Protein AF-A0A2Z5EGH5-F1 (afdb_monomer_lite)

Sequence (298 aa):
MKQLLLPTAMSALALLAACSSGEHGPGGGASDTASEAATGVMSEAAMAEENAGFTSEIRELAFDPVSQLPRAPASAASRSECAGQVIDAKSAAARAVAGAGWGVTGEAKVGDYQLVSFAGSFEPGTSGSCFVSKGNVGVFEGTTLRAVAYAGSGSKETIGRIQPFGKDGARIWHGDIVPAPIADIRRSAQGLVIGKLAAEEQTCGGSVPTINEMPITRARKELIAGGWSPVNHGTPDDRIDEREQALAQLGVTEVDSCSGTGFGYCSFDYRKGKAKLGVTTVGDNEDPSVSNYGVQCD

R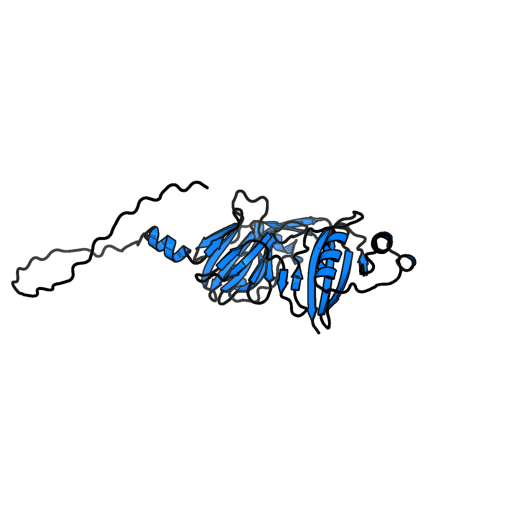adius of gyration: 27.85 Å; chains: 1; bounding box: 63×69×87 Å

Secondary structure (DSSP, 8-state):
-------------------------------------------HHHHHHHHTTEEESSTTEEEE--SSPPPPPGGGGGGGGGGGG-----SHHHHHHHHTTPEEEEEEEETTEEEEEEEEEEEE-GGG-EEEEEEEEEEEETTEEEEEEEE-TT-S--EEEEEE-TTSEEEEEE-SSS--EEEEEEE-SSSEEEEPPPSEEEETTEEEE--TTSBHHHHHHHHHHTTPEEPP---GGG--SHHHHHHHHTT-TTEEEE--SSS--EEEEEEETTEEEEEEEESSSSSPEEEEEEEEE-

Structure (mmCIF, N/CA/C/O backbone):
data_AF-A0A2Z5EGH5-F1
#
_entry.id   AF-A0A2Z5EGH5-F1
#
loop_
_atom_site.group_PDB
_atom_site.id
_atom_site.type_symbol
_atom_site.label_atom_id
_atom_site.label_alt_id
_atom_site.label_comp_id
_atom_site.label_asym_id
_atom_site.label_entity_id
_atom_site.label_seq_id
_atom_site.pdbx_PDB_ins_code
_atom_site.Cartn_x
_atom_site.Cartn_y
_atom_site.Cartn_z
_atom_site.occupancy
_atom_site.B_iso_or_equiv
_atom_site.auth_seq_id
_atom_site.auth_comp_id
_atom_site.auth_asym_id
_atom_site.auth_atom_id
_atom_site.pdbx_PDB_model_num
ATOM 1 N N . MET A 1 1 ? 22.379 -48.266 16.074 1.00 48.81 1 MET A N 1
ATOM 2 C CA . MET A 1 1 ? 22.198 -49.183 17.223 1.00 48.81 1 MET A CA 1
ATOM 3 C C . MET A 1 1 ? 22.421 -48.426 18.524 1.00 48.81 1 MET A C 1
ATOM 5 O O . MET A 1 1 ? 23.568 -48.145 18.841 1.00 48.81 1 MET A O 1
ATOM 9 N N . LYS A 1 2 ? 21.343 -48.085 19.239 1.00 38.91 2 LYS A N 1
ATOM 10 C CA . LYS A 1 2 ? 21.199 -48.160 20.708 1.00 38.91 2 LYS A CA 1
ATOM 11 C C . LYS A 1 2 ? 19.882 -47.483 21.102 1.00 38.91 2 LYS A C 1
ATOM 13 O O . LYS A 1 2 ? 19.738 -46.274 20.984 1.00 38.91 2 LYS A O 1
ATOM 18 N N . GLN A 1 3 ? 18.926 -48.324 21.486 1.00 41.00 3 GLN A N 1
ATOM 19 C CA . GLN A 1 3 ? 17.687 -47.985 22.181 1.00 41.00 3 GLN A CA 1
ATOM 20 C C . GLN A 1 3 ? 17.985 -47.610 23.637 1.00 41.00 3 GLN A C 1
ATOM 22 O O . GLN A 1 3 ? 18.841 -48.245 24.245 1.00 41.00 3 GLN A O 1
ATOM 27 N N . LEU A 1 4 ? 17.211 -46.678 24.194 1.00 45.59 4 LEU A N 1
ATOM 28 C CA . LEU A 1 4 ? 16.827 -46.588 25.613 1.00 45.59 4 LEU A CA 1
ATOM 29 C C . LEU A 1 4 ? 15.594 -45.659 25.658 1.00 45.59 4 LEU A C 1
ATOM 31 O O . LEU A 1 4 ? 15.688 -44.507 25.260 1.00 45.59 4 LEU A O 1
ATOM 35 N N . LEU A 1 5 ? 14.384 -46.218 25.761 1.00 42.09 5 LEU A N 1
ATOM 36 C CA . LEU A 1 5 ? 13.625 -46.533 26.987 1.00 42.09 5 LEU A CA 1
ATOM 37 C C . LEU A 1 5 ? 12.749 -45.352 27.454 1.00 42.09 5 LEU A C 1
ATOM 39 O O . LEU A 1 5 ? 13.225 -44.398 28.059 1.00 42.09 5 LEU A O 1
ATOM 43 N N . LEU A 1 6 ? 11.448 -45.472 27.158 1.00 37.44 6 LEU A N 1
ATOM 44 C CA . LEU A 1 6 ? 10.340 -44.763 27.808 1.00 37.44 6 LEU A CA 1
ATOM 45 C C . LEU A 1 6 ? 10.141 -45.269 29.248 1.00 37.44 6 LEU A C 1
ATOM 47 O O . LEU A 1 6 ? 10.460 -46.428 29.525 1.00 37.44 6 LEU A O 1
ATOM 51 N N . PRO A 1 7 ? 9.419 -44.507 30.087 1.00 50.12 7 PRO A N 1
ATOM 52 C CA . PRO A 1 7 ? 8.525 -45.090 31.068 1.00 50.12 7 PRO A CA 1
ATOM 53 C C . PRO A 1 7 ? 7.052 -44.811 30.732 1.00 50.12 7 PRO A C 1
ATOM 55 O O . PRO A 1 7 ? 6.621 -43.691 30.469 1.00 50.12 7 PRO A O 1
ATOM 58 N N . THR A 1 8 ? 6.295 -45.898 30.769 1.00 45.94 8 THR A N 1
ATOM 59 C CA . THR A 1 8 ? 4.841 -46.015 30.867 1.00 45.94 8 THR A CA 1
ATOM 60 C C . THR A 1 8 ? 4.342 -45.724 32.287 1.00 45.94 8 THR A C 1
ATOM 62 O O . THR A 1 8 ? 4.943 -46.211 33.242 1.00 45.94 8 THR A O 1
ATOM 65 N N . ALA A 1 9 ? 3.179 -45.084 32.419 1.00 40.41 9 ALA A N 1
ATOM 66 C CA . ALA A 1 9 ? 2.229 -45.281 33.526 1.00 40.41 9 ALA A CA 1
ATOM 67 C C . ALA A 1 9 ? 0.822 -44.947 32.984 1.00 40.41 9 ALA A C 1
ATOM 69 O O . ALA A 1 9 ? 0.601 -43.837 32.515 1.00 40.41 9 ALA A O 1
ATOM 70 N N . MET A 1 10 ? -0.003 -45.939 32.642 1.00 38.06 10 MET A N 1
ATOM 71 C CA . MET A 1 10 ? -0.952 -46.716 33.462 1.00 38.06 10 MET A CA 1
ATOM 72 C C . MET A 1 10 ? -2.211 -45.959 33.928 1.00 38.06 10 MET A C 1
ATOM 74 O O . MET A 1 10 ? -2.159 -44.987 34.670 1.00 38.06 10 MET A O 1
ATOM 78 N N . SER A 1 11 ? -3.331 -46.506 33.452 1.00 41.25 11 SER A N 1
ATOM 79 C CA . SER A 1 11 ? -4.750 -46.207 33.636 1.00 41.25 11 SER A CA 1
ATOM 80 C C . SER A 1 11 ? -5.293 -46.275 35.070 1.00 41.25 11 SER A C 1
ATOM 82 O O . SER A 1 11 ? -4.851 -47.106 35.856 1.00 41.25 11 SER A O 1
ATOM 84 N N . ALA A 1 12 ? -6.398 -45.557 35.315 1.00 39.34 12 ALA A N 1
ATOM 85 C CA . ALA A 1 12 ? -7.569 -46.009 36.092 1.00 39.34 12 ALA A CA 1
ATOM 86 C C . ALA A 1 12 ? -8.763 -45.102 35.707 1.00 39.34 12 ALA A C 1
ATOM 88 O O . ALA A 1 12 ? -8.658 -43.886 35.801 1.00 39.34 12 ALA A O 1
ATOM 89 N N . LEU A 1 13 ? -9.737 -45.577 34.926 1.00 34.69 13 LEU A N 1
ATOM 90 C CA . LEU A 1 13 ? -10.973 -46.299 35.281 1.00 34.69 13 LEU A CA 1
ATOM 91 C C . LEU A 1 13 ? -12.024 -45.466 36.049 1.00 34.69 13 LEU A C 1
ATOM 93 O O . LEU A 1 13 ? -11.760 -44.894 37.098 1.00 34.69 13 LEU A O 1
ATOM 97 N N . ALA A 1 14 ? -13.221 -45.446 35.460 1.00 44.97 14 ALA A N 1
ATOM 98 C CA . ALA A 1 14 ? -14.422 -44.696 35.811 1.00 44.97 14 ALA A CA 1
ATOM 99 C C . ALA A 1 14 ? -15.174 -45.219 37.048 1.00 44.97 14 ALA A C 1
ATOM 101 O O . ALA A 1 14 ? -15.024 -46.382 37.410 1.00 44.97 14 ALA A O 1
ATOM 102 N N . LEU A 1 15 ? -16.095 -44.401 37.578 1.00 40.72 15 LEU A N 1
ATOM 103 C CA . LEU A 1 15 ? -17.321 -44.858 38.246 1.00 40.72 15 LEU A CA 1
ATOM 104 C C . LEU A 1 15 ? -18.464 -43.839 38.060 1.00 40.72 15 LEU A C 1
ATOM 106 O O . LEU A 1 15 ? -18.271 -42.629 38.138 1.00 40.72 15 LEU A O 1
ATOM 110 N N . LEU A 1 16 ? -19.635 -44.395 37.752 1.00 40.00 16 LEU A N 1
ATOM 111 C CA . LEU A 1 16 ? -20.932 -43.788 37.439 1.00 40.00 16 LEU A CA 1
ATOM 112 C C . LEU A 1 16 ? -21.855 -43.767 38.675 1.00 40.00 16 LEU A C 1
ATOM 114 O O . LEU A 1 16 ? -21.752 -44.661 39.511 1.00 40.00 16 LEU A O 1
ATOM 118 N N . ALA A 1 17 ? -22.854 -42.867 38.626 1.00 40.09 17 ALA A N 1
ATOM 119 C CA . ALA A 1 17 ? -24.149 -42.865 39.344 1.00 40.09 17 ALA A CA 1
ATOM 120 C C . ALA A 1 17 ? -24.104 -42.617 40.879 1.00 40.09 17 ALA A C 1
ATOM 122 O O . ALA A 1 17 ? -23.110 -42.898 41.526 1.00 40.09 17 ALA A O 1
ATOM 123 N N . ALA A 1 18 ? -25.113 -42.056 41.558 1.00 35.44 18 ALA A N 1
ATOM 124 C CA . ALA A 1 18 ? -26.558 -42.060 41.325 1.00 35.44 18 ALA A CA 1
ATOM 125 C C . ALA A 1 18 ? -27.277 -40.878 42.028 1.00 35.44 18 ALA A C 1
ATOM 127 O O . ALA A 1 18 ? -26.749 -40.263 42.952 1.00 35.44 18 ALA A O 1
ATOM 128 N N . CYS A 1 19 ? -28.510 -40.613 41.586 1.00 38.44 19 CYS A N 1
ATOM 129 C CA . CYS A 1 19 ? -29.495 -39.693 42.162 1.00 38.44 19 CYS A CA 1
ATOM 130 C C . CYS A 1 19 ? -30.011 -40.126 43.551 1.00 38.44 19 CYS A C 1
ATOM 132 O O . CYS A 1 19 ? -30.128 -41.319 43.819 1.00 38.44 19 CYS A O 1
ATO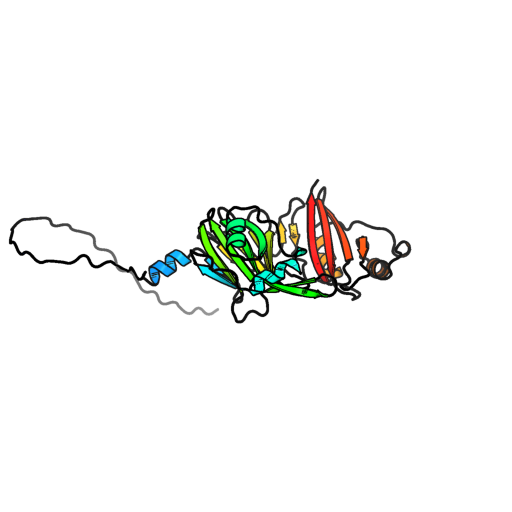M 134 N N . SER A 1 20 ? -30.471 -39.164 44.360 1.00 39.41 20 SER A N 1
ATOM 135 C CA . SER A 1 20 ? -31.515 -39.380 45.373 1.00 39.41 20 SER A CA 1
ATOM 136 C C . SER A 1 20 ? -32.325 -38.099 45.588 1.00 39.41 20 SER A C 1
ATOM 138 O O . SER A 1 20 ? -31.759 -37.025 45.781 1.00 39.41 20 SER A O 1
ATOM 140 N N . SER A 1 21 ? -33.646 -38.250 45.559 1.00 46.88 21 SER A N 1
ATOM 141 C CA . SER A 1 21 ? -34.676 -37.226 45.758 1.00 46.88 21 SER A CA 1
ATOM 142 C C . SER A 1 21 ? -35.313 -37.355 47.150 1.00 46.88 21 SER A C 1
ATOM 144 O O . SER A 1 21 ? -35.342 -38.455 47.698 1.00 46.88 21 SER A O 1
ATOM 146 N N . GLY A 1 22 ? -35.921 -36.265 47.641 1.00 35.09 22 GLY A N 1
ATOM 147 C CA . GLY A 1 22 ? -36.970 -36.254 48.679 1.00 35.09 22 GLY A CA 1
ATOM 148 C C . GLY A 1 22 ? -36.559 -35.618 50.014 1.00 35.09 22 GLY A C 1
ATOM 149 O O . GLY A 1 22 ? -35.455 -35.856 50.480 1.00 35.09 22 GLY A O 1
ATOM 150 N N . GLU A 1 23 ? -37.371 -34.857 50.753 1.00 35.34 23 GLU A N 1
ATOM 151 C CA . GLU A 1 23 ? -38.562 -34.015 50.530 1.00 35.34 23 GLU A CA 1
ATOM 152 C C . GLU A 1 23 ? -38.832 -33.272 51.872 1.00 35.34 23 GLU A C 1
ATOM 154 O O . GLU A 1 23 ? -38.574 -33.830 52.933 1.00 35.34 23 GLU A O 1
ATOM 159 N N . HIS A 1 24 ? -39.390 -32.053 51.797 1.00 34.53 24 HIS A N 1
ATOM 160 C CA . HIS A 1 24 ? -40.269 -31.346 52.760 1.00 34.53 24 HIS A CA 1
ATOM 161 C C . HIS A 1 24 ? -39.881 -31.020 54.232 1.00 34.53 24 HIS A C 1
ATOM 163 O O . HIS A 1 24 ? -39.705 -31.891 55.077 1.00 34.53 24 HIS A O 1
ATOM 169 N N . GLY A 1 25 ? -40.006 -29.721 54.582 1.00 31.48 25 GLY A N 1
ATOM 170 C CA . GLY A 1 25 ? -40.263 -29.228 55.952 1.00 31.48 25 GLY A CA 1
ATOM 171 C C . GLY A 1 25 ? -39.949 -27.729 56.180 1.00 31.48 25 GLY A C 1
ATOM 172 O O . GLY A 1 25 ? -38.787 -27.364 56.045 1.00 31.48 25 GLY A O 1
ATOM 173 N N . PRO A 1 26 ? -40.922 -26.849 56.521 1.00 46.03 26 PRO A N 1
ATOM 174 C CA . PRO A 1 26 ? -40.803 -25.388 56.405 1.00 46.03 26 PRO A CA 1
ATOM 175 C C . PRO A 1 26 ? -40.374 -24.682 57.706 1.00 46.03 26 PRO A C 1
ATOM 177 O O . PRO A 1 26 ? -40.710 -25.116 58.805 1.00 46.03 26 PRO A O 1
ATOM 180 N N . GLY A 1 27 ? -39.715 -23.528 57.583 1.00 33.38 27 GLY A N 1
ATOM 181 C CA . GLY A 1 27 ? -39.401 -22.647 58.710 1.00 33.38 27 GLY A CA 1
ATOM 182 C C . GLY A 1 27 ? -39.041 -21.250 58.219 1.00 33.38 27 GLY A C 1
ATOM 183 O O . GLY A 1 27 ? -38.078 -21.084 57.479 1.00 33.38 27 GLY A O 1
ATOM 184 N N . GLY A 1 28 ? -39.865 -20.265 58.577 1.00 33.09 28 GLY A N 1
ATOM 185 C CA . GLY A 1 28 ? -39.725 -18.879 58.148 1.00 33.09 28 GLY A CA 1
ATOM 186 C C . GLY A 1 28 ? -38.525 -18.157 58.760 1.00 33.09 28 GLY A C 1
ATOM 187 O O . GLY A 1 28 ? -38.036 -18.500 59.833 1.00 33.09 28 GLY A O 1
ATOM 188 N N . GLY A 1 29 ? -38.108 -17.102 58.072 1.00 31.17 29 GLY A N 1
ATOM 189 C CA . GLY A 1 29 ? -37.102 -16.158 58.532 1.00 31.17 29 GLY A CA 1
ATOM 190 C C . GLY A 1 29 ? -36.933 -15.080 57.477 1.00 31.17 29 GLY A C 1
ATOM 191 O O . GLY A 1 29 ? -36.306 -15.308 56.450 1.00 31.17 29 GLY A O 1
ATOM 192 N N . ALA A 1 30 ? -37.562 -13.933 57.711 1.00 38.28 30 ALA A N 1
ATOM 193 C CA . ALA A 1 30 ? -37.315 -12.724 56.951 1.00 38.28 30 ALA A CA 1
ATOM 194 C C . ALA A 1 30 ? -35.847 -12.304 57.124 1.00 38.28 30 ALA A C 1
ATOM 196 O O . ALA A 1 30 ? -35.368 -12.205 58.253 1.00 38.28 30 ALA A O 1
ATOM 197 N N . SER A 1 31 ? -35.162 -12.007 56.024 1.00 35.22 31 SER A N 1
ATOM 198 C CA . SER A 1 31 ? -34.047 -11.067 56.052 1.00 35.22 31 SER A CA 1
ATOM 199 C C . SER A 1 31 ? -34.047 -10.247 54.775 1.00 35.22 31 SER A C 1
ATOM 201 O O . SER A 1 31 ? -33.986 -10.790 53.672 1.00 35.22 31 SER A O 1
ATOM 203 N N . ASP A 1 32 ? -34.115 -8.938 54.973 1.00 38.75 32 ASP A N 1
ATOM 204 C CA . ASP A 1 32 ? -33.745 -7.912 54.017 1.00 38.75 32 ASP A CA 1
ATOM 205 C C . ASP A 1 32 ? -32.466 -8.282 53.262 1.00 38.75 32 ASP A C 1
ATOM 207 O O . ASP A 1 32 ? -31.432 -8.553 53.871 1.00 38.75 32 ASP A O 1
ATOM 211 N N . THR A 1 33 ? -32.504 -8.204 51.935 1.00 36.84 33 THR A N 1
ATOM 212 C CA . THR A 1 33 ? -31.294 -7.960 51.150 1.00 36.84 33 THR A CA 1
ATOM 213 C C . THR A 1 33 ? -31.590 -6.887 50.126 1.00 36.84 33 THR A C 1
ATOM 215 O O . THR A 1 33 ? -32.364 -7.072 49.186 1.00 36.84 33 THR A O 1
ATOM 218 N N . ALA A 1 34 ? -30.969 -5.742 50.386 1.00 36.00 34 ALA A N 1
ATOM 219 C CA . ALA A 1 34 ? -30.857 -4.612 49.500 1.00 36.00 34 ALA A CA 1
ATOM 220 C C . ALA A 1 34 ? -30.360 -5.045 48.114 1.00 36.00 34 ALA A C 1
ATOM 222 O O . ALA A 1 34 ? -29.464 -5.874 47.974 1.00 36.00 34 ALA A O 1
ATOM 223 N N . SER A 1 35 ? -30.956 -4.435 47.096 1.00 36.72 35 SER A N 1
ATOM 224 C CA . SER A 1 35 ? -30.487 -4.460 45.718 1.00 36.72 35 SER A CA 1
ATOM 225 C C . SER A 1 35 ? -29.140 -3.737 45.632 1.00 36.72 35 SER A C 1
ATOM 227 O O . SER A 1 35 ? -29.103 -2.517 45.475 1.00 36.72 35 SER A O 1
ATOM 229 N N . GLU A 1 36 ? -28.035 -4.474 45.722 1.00 36.22 36 GLU A N 1
ATOM 230 C CA . GLU A 1 36 ? -26.733 -3.979 45.279 1.00 36.22 36 GLU A CA 1
ATOM 231 C C . GLU A 1 36 ? -26.702 -3.947 43.749 1.00 36.22 36 GLU A C 1
ATOM 233 O O . GLU A 1 36 ? -26.860 -4.956 43.061 1.00 36.22 36 GLU A O 1
ATOM 238 N N . ALA A 1 37 ? -26.517 -2.742 43.214 1.00 37.53 37 ALA A N 1
ATOM 239 C CA . ALA A 1 37 ? -26.169 -2.526 41.826 1.00 37.53 37 ALA A CA 1
ATOM 240 C C . ALA A 1 37 ? -24.824 -3.212 41.549 1.00 37.53 37 ALA A C 1
ATOM 242 O O . ALA A 1 37 ? -23.775 -2.753 41.999 1.00 37.53 37 ALA A O 1
ATOM 243 N N . ALA A 1 38 ? -24.858 -4.317 40.809 1.00 38.50 38 ALA A N 1
ATOM 244 C CA . ALA A 1 38 ? -23.661 -4.981 40.328 1.00 38.50 38 ALA A CA 1
ATOM 245 C C . ALA A 1 38 ? -22.982 -4.102 39.266 1.00 38.50 38 ALA A C 1
ATOM 247 O O . ALA A 1 38 ? -23.294 -4.170 38.078 1.00 38.50 38 ALA A O 1
ATOM 248 N N . THR A 1 39 ? -22.014 -3.285 39.679 1.00 43.78 39 THR A N 1
ATOM 249 C CA . THR A 1 39 ? -20.900 -2.912 38.803 1.00 43.78 39 THR A CA 1
ATOM 250 C C . THR A 1 39 ? -20.085 -4.177 38.563 1.00 43.78 39 THR A C 1
ATOM 252 O O . THR A 1 39 ? -19.203 -4.521 39.348 1.00 43.78 39 THR A O 1
ATOM 255 N N . GLY A 1 40 ? -20.453 -4.926 37.524 1.00 39.06 40 GLY A N 1
ATOM 256 C CA . GLY A 1 40 ? -19.761 -6.145 37.132 1.00 39.06 40 GLY A CA 1
ATOM 257 C C . GLY A 1 40 ? -18.348 -5.823 36.662 1.00 39.06 40 GLY A C 1
ATOM 258 O O . GLY A 1 40 ? -18.155 -5.370 35.538 1.00 39.06 40 GLY A O 1
ATOM 259 N N . VAL A 1 41 ? -17.359 -6.069 37.517 1.00 49.16 41 VAL A N 1
ATOM 260 C CA . VAL A 1 41 ? -15.974 -6.245 37.079 1.00 49.16 41 VAL A CA 1
ATOM 261 C C . VAL A 1 41 ? -15.920 -7.620 36.424 1.00 49.16 41 VAL A C 1
ATOM 263 O O . VAL A 1 41 ? -16.127 -8.636 37.089 1.00 49.16 41 VAL A O 1
ATOM 266 N N . MET A 1 42 ? -15.738 -7.658 35.105 1.00 46.34 42 MET A N 1
ATOM 267 C CA . MET A 1 42 ? -15.637 -8.920 34.376 1.00 46.34 42 MET A CA 1
ATOM 268 C C . MET A 1 42 ? -14.386 -9.686 34.820 1.00 46.34 42 MET A C 1
ATOM 270 O O . MET A 1 42 ? -13.337 -9.097 35.076 1.00 46.34 42 MET A O 1
ATOM 274 N N . SER A 1 43 ? -14.512 -11.010 34.925 1.00 53.84 43 SER A N 1
ATOM 275 C CA . SER A 1 43 ? -13.388 -11.905 35.212 1.00 53.84 43 SER A CA 1
ATOM 276 C C . SER A 1 43 ? -12.329 -11.802 34.113 1.00 53.84 43 SER A C 1
ATOM 278 O O . SER A 1 43 ? -12.664 -11.698 32.934 1.00 53.84 43 SER A O 1
ATOM 280 N N . GLU A 1 44 ? -11.057 -11.917 34.486 1.00 52.19 44 GLU A N 1
ATOM 281 C CA . GLU A 1 44 ? -9.912 -11.987 33.569 1.00 52.19 44 GLU A CA 1
ATOM 282 C C . GLU A 1 44 ? -10.089 -13.095 32.509 1.00 52.19 44 GLU A C 1
ATOM 284 O O . GLU A 1 44 ? -9.698 -12.925 31.358 1.00 52.19 44 GLU A O 1
ATOM 289 N N . ALA A 1 45 ? -10.788 -14.184 32.853 1.00 49.81 45 ALA A N 1
ATOM 290 C CA . ALA A 1 45 ? -11.151 -15.252 31.919 1.00 49.81 45 ALA A CA 1
ATOM 291 C C . ALA A 1 45 ? -12.272 -14.853 30.940 1.00 49.81 45 ALA A C 1
ATOM 293 O O . ALA A 1 45 ? -12.250 -15.266 29.787 1.00 49.81 45 ALA A O 1
ATOM 294 N N . ALA A 1 46 ? -13.227 -14.024 31.371 1.00 52.78 46 ALA A N 1
ATOM 295 C CA . ALA A 1 46 ? -14.288 -13.512 30.501 1.00 52.78 46 ALA A CA 1
ATOM 296 C C . ALA A 1 46 ? -13.751 -12.441 29.538 1.00 52.78 46 ALA A C 1
ATOM 298 O O . ALA A 1 46 ? -14.121 -12.434 28.368 1.00 52.78 46 ALA A O 1
ATOM 299 N N . MET A 1 47 ? -12.811 -11.606 29.998 1.00 51.81 47 MET A N 1
ATOM 300 C CA . MET A 1 47 ? -12.072 -10.695 29.117 1.00 51.81 47 MET A CA 1
ATOM 301 C C . MET A 1 47 ? -11.153 -11.459 28.154 1.00 51.81 47 MET A C 1
ATOM 303 O O . MET A 1 47 ? -11.022 -11.072 26.999 1.00 51.81 47 MET A O 1
ATOM 307 N N . ALA A 1 48 ? -10.554 -12.577 28.577 1.00 51.78 48 ALA A N 1
ATOM 308 C CA . ALA A 1 48 ? -9.769 -13.432 27.689 1.00 51.78 48 ALA A CA 1
ATOM 309 C C . ALA A 1 48 ? -10.623 -14.123 26.607 1.00 51.78 48 ALA A C 1
ATOM 311 O O . ALA A 1 48 ? -10.156 -14.250 25.478 1.00 51.78 48 ALA A O 1
ATOM 312 N N . GLU A 1 49 ? -11.861 -14.532 26.911 1.00 51.53 49 GLU A N 1
ATOM 313 C CA . GLU A 1 49 ? -12.782 -15.091 25.909 1.00 51.53 49 GLU A CA 1
ATOM 314 C C . GLU A 1 49 ? -13.335 -14.033 24.943 1.00 51.53 49 GLU A C 1
ATOM 316 O O . GLU A 1 49 ? -13.462 -14.314 23.752 1.00 51.53 49 GLU A O 1
ATOM 321 N N . GLU A 1 50 ? -13.593 -12.805 25.403 1.00 53.59 50 GLU A N 1
ATOM 322 C CA . GLU A 1 50 ? -13.993 -11.695 24.521 1.00 53.59 50 GLU A CA 1
ATOM 323 C C . GLU A 1 50 ? -12.832 -11.241 23.610 1.00 53.59 50 GLU A C 1
ATOM 325 O O . GLU A 1 50 ? -13.037 -10.908 22.441 1.00 53.59 50 GLU A O 1
ATOM 330 N N . ASN A 1 51 ? -11.592 -11.340 24.105 1.00 57.56 51 ASN A N 1
ATOM 331 C CA . ASN A 1 51 ? -10.363 -11.044 23.363 1.00 57.56 51 ASN A CA 1
ATOM 332 C C . ASN A 1 51 ? -9.896 -12.192 22.449 1.00 57.56 51 ASN A C 1
ATOM 334 O O . ASN A 1 51 ? -9.013 -11.987 21.612 1.00 57.56 51 ASN A O 1
ATOM 338 N N . ALA A 1 52 ? -10.465 -13.397 22.576 1.00 64.31 52 ALA A N 1
ATOM 339 C CA . ALA A 1 52 ? -9.955 -14.612 21.930 1.00 64.31 52 ALA A CA 1
ATOM 340 C C . ALA A 1 52 ? -10.011 -14.584 20.389 1.00 64.31 52 ALA A C 1
ATOM 342 O O . ALA A 1 52 ? -9.369 -15.405 19.730 1.00 64.31 52 ALA A O 1
ATOM 343 N N . GLY A 1 53 ? -10.766 -13.651 19.803 1.00 89.62 53 GLY A N 1
ATOM 344 C CA . GLY A 1 53 ? -10.924 -13.530 18.355 1.00 89.62 53 GLY A CA 1
ATOM 345 C C . GLY A 1 53 ? -9.844 -12.718 17.640 1.00 89.62 53 GLY A C 1
ATOM 346 O O . GLY A 1 53 ? -9.704 -12.858 16.425 1.00 89.62 53 GLY A O 1
ATOM 347 N N . PHE A 1 54 ? -9.070 -11.891 18.349 1.00 94.81 54 PHE A N 1
ATOM 348 C CA . PHE A 1 54 ? -8.147 -10.929 17.738 1.00 94.81 54 PHE A CA 1
ATOM 349 C C . PHE A 1 54 ? -6.711 -11.184 18.186 1.00 94.81 54 PHE A C 1
ATOM 351 O O . PHE A 1 54 ? -6.343 -10.942 19.330 1.00 94.81 54 PHE A O 1
ATOM 358 N N . THR A 1 55 ? -5.880 -11.680 17.272 1.00 96.00 55 THR A N 1
ATOM 359 C CA . THR A 1 55 ? -4.516 -12.135 17.595 1.00 96.00 55 THR A CA 1
ATOM 360 C C . THR A 1 55 ? -3.467 -11.492 16.692 1.00 96.00 55 THR A C 1
ATOM 362 O O . THR A 1 55 ? -3.770 -11.037 15.589 1.00 96.00 55 THR A O 1
ATOM 365 N N . SER A 1 56 ? -2.216 -11.446 17.151 1.00 96.06 56 SER A N 1
ATOM 366 C CA . SER A 1 56 ? -1.085 -10.981 16.345 1.00 96.06 56 SER A CA 1
ATOM 367 C C . SER A 1 56 ? 0.085 -11.955 16.437 1.00 96.06 56 SER A C 1
ATOM 369 O O . SER A 1 56 ? 0.503 -12.350 17.524 1.00 96.06 56 SER A O 1
ATOM 371 N N . GLU A 1 57 ? 0.614 -12.333 15.278 1.00 95.94 57 GLU A N 1
ATOM 372 C CA . GLU A 1 57 ? 1.851 -13.104 15.112 1.00 95.94 57 GLU A CA 1
ATOM 373 C C . GLU A 1 57 ? 3.075 -12.177 14.958 1.00 95.94 57 GLU A C 1
ATOM 375 O O . GLU A 1 57 ? 4.214 -12.649 14.926 1.00 95.94 57 GLU A O 1
ATOM 380 N N . ILE A 1 58 ? 2.847 -10.863 14.846 1.00 94.75 58 ILE A N 1
ATOM 381 C CA . ILE A 1 58 ? 3.864 -9.819 14.686 1.00 94.75 58 ILE A CA 1
ATOM 382 C C . ILE A 1 58 ? 4.028 -9.103 16.021 1.00 94.75 58 ILE A C 1
ATOM 384 O O . ILE A 1 58 ? 3.074 -8.540 16.542 1.00 94.75 58 ILE A O 1
ATOM 388 N N . ARG A 1 59 ? 5.234 -9.111 16.592 1.00 92.88 59 ARG A N 1
ATOM 389 C CA . ARG A 1 59 ? 5.480 -8.582 17.946 1.00 92.88 59 ARG A CA 1
ATOM 390 C C . ARG A 1 59 ? 5.194 -7.082 18.047 1.00 92.88 59 ARG A C 1
ATOM 392 O O . ARG A 1 59 ? 4.802 -6.596 19.102 1.00 92.88 59 ARG A O 1
ATOM 399 N N . GLU A 1 60 ? 5.433 -6.361 16.964 1.00 94.81 60 GLU A N 1
ATOM 400 C CA . GLU A 1 60 ? 5.345 -4.908 16.871 1.00 94.81 60 GLU A CA 1
ATOM 401 C C . GLU A 1 60 ? 3.904 -4.413 16.678 1.00 94.81 60 GLU A C 1
ATOM 403 O O . GLU A 1 60 ? 3.640 -3.224 16.857 1.00 94.81 60 GLU A O 1
ATOM 408 N N . LEU A 1 61 ? 2.969 -5.310 16.350 1.00 96.50 61 LEU A N 1
ATOM 409 C CA . LEU A 1 61 ? 1.562 -5.004 16.111 1.00 96.50 61 LEU A CA 1
ATOM 410 C C . LEU A 1 61 ? 0.681 -5.783 17.087 1.00 96.50 61 LEU A C 1
ATOM 412 O O . LEU A 1 61 ? 0.934 -6.949 17.376 1.00 96.50 61 LEU A O 1
ATOM 416 N N . ALA A 1 62 ? -0.387 -5.164 17.569 1.00 95.88 62 ALA A N 1
ATOM 417 C CA . ALA A 1 62 ? -1.327 -5.808 18.478 1.00 95.88 62 ALA A CA 1
ATOM 418 C C . ALA A 1 62 ? -2.759 -5.385 18.169 1.00 95.88 62 ALA A C 1
ATOM 420 O O . ALA A 1 62 ? -2.986 -4.351 17.542 1.00 95.88 62 ALA A O 1
ATOM 421 N N . PHE A 1 63 ? -3.711 -6.189 18.636 1.00 96.56 63 PHE A N 1
ATOM 422 C CA . PHE A 1 63 ? -5.103 -5.783 18.770 1.00 96.56 63 PHE A CA 1
ATOM 423 C C . PHE A 1 63 ? -5.386 -5.413 20.223 1.00 96.56 63 PHE 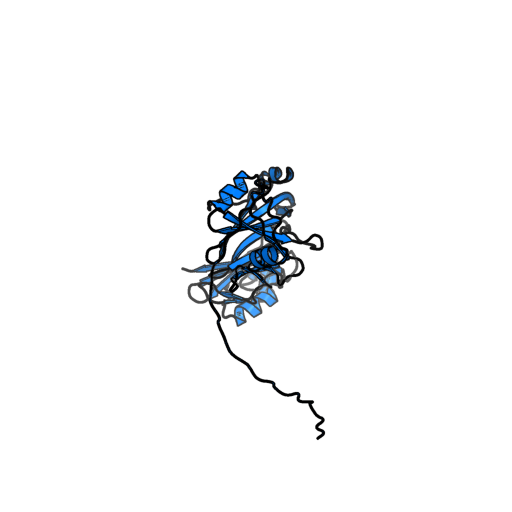A C 1
ATOM 425 O O . PHE A 1 63 ? -4.969 -6.126 21.133 1.00 96.56 63 PHE A O 1
ATOM 432 N N . ASP A 1 64 ? -6.132 -4.333 20.412 1.00 95.12 64 ASP A N 1
ATOM 433 C CA . ASP A 1 64 ? -6.767 -3.958 21.669 1.00 95.12 64 ASP A CA 1
ATOM 434 C C . ASP A 1 64 ? -8.289 -4.076 21.502 1.00 95.12 64 ASP A C 1
ATOM 436 O O . ASP A 1 64 ? -8.880 -3.324 20.714 1.00 95.12 64 ASP A O 1
ATOM 440 N N . PRO A 1 65 ? -8.940 -5.059 22.143 1.00 94.19 65 PRO A N 1
ATOM 441 C CA . PRO A 1 65 ? -10.387 -5.209 22.082 1.00 94.19 65 PRO A CA 1
ATOM 442 C C . PRO A 1 65 ? -11.082 -4.076 22.835 1.00 94.19 65 PRO A C 1
ATOM 444 O O . PRO A 1 65 ? -10.995 -3.940 24.052 1.00 94.19 65 PRO A O 1
ATOM 447 N N . VAL A 1 66 ? -11.779 -3.236 22.076 1.00 94.19 66 VAL A N 1
ATOM 448 C CA . VAL A 1 66 ? -12.447 -2.035 22.575 1.00 94.19 66 VAL A CA 1
ATOM 449 C C . VAL A 1 66 ? -13.773 -1.850 21.852 1.00 94.19 66 VAL A C 1
ATOM 451 O O . VAL A 1 66 ? -13.894 -2.115 20.656 1.00 94.19 66 VAL A O 1
ATOM 454 N N . SER A 1 67 ? -14.773 -1.352 22.573 1.00 92.56 67 SER A N 1
ATOM 455 C CA . SER A 1 67 ? -16.125 -1.127 22.047 1.00 92.56 67 SER A CA 1
ATOM 456 C C . SER A 1 67 ? -16.390 0.325 21.643 1.00 92.56 67 SER A C 1
ATOM 458 O O . SER A 1 67 ? -17.421 0.634 21.041 1.00 92.56 67 SER A O 1
ATOM 460 N N . GLN A 1 68 ? -15.466 1.235 21.963 1.00 91.50 68 GLN A N 1
ATOM 461 C CA . GLN A 1 68 ? -15.610 2.665 21.713 1.00 91.50 68 GLN A CA 1
ATOM 462 C C . GLN A 1 68 ? -14.336 3.266 21.135 1.00 91.50 68 GLN A C 1
ATOM 464 O O . GLN A 1 68 ? -13.232 3.023 21.615 1.00 91.50 68 GLN A O 1
ATOM 469 N N . LEU A 1 69 ? -14.514 4.098 20.111 1.00 93.25 69 LEU A N 1
ATOM 470 C CA . LEU A 1 69 ? -13.425 4.852 19.515 1.00 93.25 69 LEU A CA 1
ATOM 471 C C . LEU A 1 69 ? -13.230 6.167 20.289 1.00 93.25 69 LEU A C 1
ATOM 473 O O . LEU A 1 69 ? -14.185 6.948 20.386 1.00 93.25 69 LEU A O 1
ATOM 477 N N . PRO A 1 70 ? -12.026 6.465 20.809 1.00 92.81 70 PRO A N 1
ATOM 478 C CA . PRO A 1 70 ? -11.764 7.753 21.435 1.00 92.81 70 PRO A CA 1
ATOM 479 C C . PRO A 1 70 ? -11.832 8.896 20.414 1.00 92.81 70 PRO A C 1
ATOM 481 O O . PRO A 1 70 ? -11.710 8.703 19.199 1.00 92.81 70 PRO A O 1
ATOM 484 N N . ARG A 1 71 ? -11.992 10.125 20.915 1.00 96.62 71 ARG A N 1
ATOM 485 C CA . ARG A 1 71 ? -11.845 11.328 20.087 1.00 96.62 71 ARG A CA 1
ATOM 486 C C . ARG A 1 71 ? -10.425 11.416 19.537 1.00 96.62 71 ARG A C 1
ATOM 488 O O . ARG A 1 71 ? -9.464 11.102 20.238 1.00 96.62 71 ARG A O 1
ATOM 495 N N . ALA A 1 72 ? -10.308 11.872 18.294 1.00 96.94 72 ALA A N 1
ATOM 496 C CA . ALA A 1 72 ? -9.009 12.063 17.674 1.00 96.94 72 ALA A CA 1
ATOM 497 C C . ALA A 1 72 ? -8.175 13.113 18.427 1.00 96.94 72 ALA A C 1
ATOM 499 O O . ALA A 1 72 ? -8.729 14.103 18.920 1.00 96.94 72 ALA A O 1
ATOM 500 N N . PRO A 1 73 ? -6.845 12.938 18.499 1.00 96.94 73 PRO A N 1
ATOM 501 C CA . PRO A 1 73 ? -5.964 13.974 19.019 1.00 96.94 73 PRO A CA 1
ATOM 502 C C . PRO A 1 73 ? -6.036 15.229 18.139 1.00 96.94 73 PRO A C 1
ATOM 504 O O . PRO A 1 73 ? -6.300 15.143 16.940 1.00 96.94 73 PRO A O 1
ATOM 507 N N . ALA A 1 74 ? -5.724 16.397 18.708 1.00 95.44 74 ALA A N 1
ATOM 508 C CA . ALA A 1 74 ? -5.745 17.669 17.976 1.00 95.44 74 ALA A CA 1
ATOM 509 C C . ALA A 1 74 ? -4.855 17.663 16.715 1.00 95.44 74 ALA A C 1
ATOM 511 O O . ALA A 1 74 ? -5.192 18.302 15.722 1.00 95.44 74 ALA A O 1
ATOM 512 N N . SER A 1 75 ? -3.767 16.880 16.721 1.00 95.19 75 SER A N 1
ATOM 513 C CA . SER A 1 75 ? -2.884 16.691 15.563 1.00 95.19 75 SER A CA 1
ATOM 514 C C . SER A 1 75 ? -3.582 16.082 14.340 1.00 95.19 75 SER A C 1
ATOM 516 O O . SER A 1 75 ? -3.097 16.239 13.231 1.00 95.19 75 SER A O 1
ATOM 518 N N . ALA A 1 76 ? -4.750 15.448 14.487 1.00 94.50 76 ALA A N 1
ATOM 519 C CA . ALA A 1 76 ? -5.495 14.909 13.347 1.00 94.50 76 ALA A CA 1
ATOM 520 C C . ALA A 1 76 ? -6.059 16.013 12.433 1.00 94.50 76 ALA A C 1
ATOM 522 O O . ALA A 1 76 ? -6.481 15.726 11.309 1.00 94.50 76 ALA A O 1
ATOM 523 N N . ALA A 1 77 ? -6.099 17.263 12.907 1.00 90.50 77 ALA A N 1
ATOM 524 C CA . ALA A 1 77 ? -6.581 18.409 12.146 1.00 90.50 77 ALA A CA 1
ATOM 525 C C . ALA A 1 77 ? -5.626 18.839 11.016 1.00 90.50 77 ALA A C 1
ATOM 527 O O . ALA A 1 77 ? -6.106 19.403 10.038 1.00 90.50 77 ALA A O 1
ATOM 528 N N . SER A 1 78 ? -4.323 18.520 11.085 1.00 88.00 78 SER A N 1
ATOM 529 C CA . SER A 1 78 ? -3.335 18.863 10.037 1.00 88.00 78 SER A CA 1
ATOM 530 C C . SER A 1 78 ? -3.481 18.039 8.750 1.00 88.00 78 SER A C 1
ATOM 532 O O . SER A 1 78 ? -2.792 18.273 7.762 1.00 88.00 78 SER A O 1
ATOM 534 N N . ARG A 1 79 ? -4.423 17.089 8.716 1.00 90.88 79 AR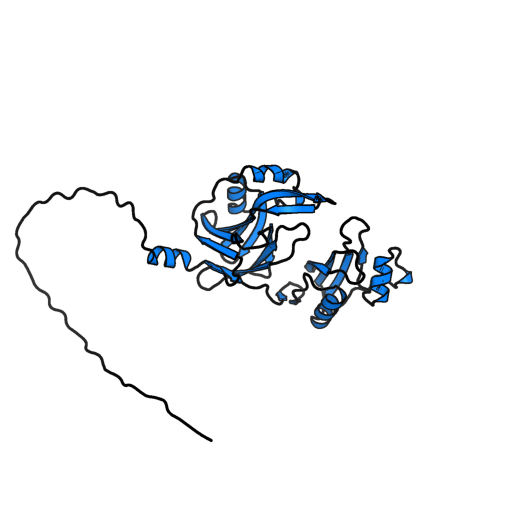G A N 1
ATOM 535 C CA . ARG A 1 79 ? -4.666 16.192 7.577 1.00 90.88 79 ARG A CA 1
ATOM 536 C C . ARG A 1 79 ? -4.929 16.890 6.240 1.00 90.88 79 ARG A C 1
ATOM 538 O O . ARG A 1 79 ? -4.735 16.271 5.202 1.00 90.88 79 ARG A O 1
ATOM 545 N N . SER A 1 80 ? -5.369 18.151 6.239 1.00 87.69 80 SER A N 1
ATOM 546 C CA . SER A 1 80 ? -5.589 18.922 5.006 1.00 87.69 80 SER A CA 1
ATOM 547 C C . SER A 1 80 ? -4.306 19.152 4.209 1.00 87.69 80 SER A C 1
ATOM 549 O O . SER A 1 80 ? -4.358 19.208 2.986 1.00 87.69 80 SER A O 1
ATOM 551 N N . GLU A 1 81 ? -3.159 19.243 4.884 1.00 87.38 81 GLU A N 1
ATOM 552 C CA . GLU A 1 81 ? -1.841 19.379 4.243 1.00 87.38 81 GLU A CA 1
ATOM 553 C C . GLU A 1 81 ? -1.388 18.063 3.591 1.00 87.38 81 GLU A C 1
ATOM 555 O O . GLU A 1 81 ? -0.535 18.057 2.710 1.00 87.38 81 GLU A O 1
ATOM 560 N N . CYS A 1 82 ? -2.034 16.958 3.973 1.00 92.94 82 CYS A N 1
ATOM 561 C CA . CYS A 1 82 ? -1.802 15.603 3.493 1.00 92.94 82 CYS A CA 1
ATOM 562 C C . CYS A 1 82 ? -3.065 14.987 2.889 1.00 92.94 82 CYS A C 1
ATOM 564 O O . CYS A 1 82 ? -3.324 13.795 3.061 1.00 92.94 82 CYS A O 1
ATOM 566 N N . ALA A 1 83 ? -3.861 15.789 2.175 1.00 89.81 83 ALA A N 1
ATOM 567 C CA . ALA A 1 83 ? -5.160 15.365 1.651 1.00 89.81 83 ALA A CA 1
ATOM 568 C C . ALA A 1 83 ? -5.083 14.085 0.796 1.00 89.81 83 ALA A C 1
ATOM 570 O O . ALA A 1 83 ? -5.999 13.275 0.844 1.00 89.81 83 ALA A O 1
ATOM 571 N N . GLY A 1 84 ? -3.971 13.851 0.085 1.00 89.25 84 GLY A N 1
ATOM 572 C CA . GLY A 1 84 ? -3.751 12.626 -0.697 1.00 89.25 84 GLY A CA 1
ATOM 573 C C . GLY A 1 84 ? -3.597 11.336 0.127 1.00 89.25 84 GLY A C 1
ATOM 574 O O . GLY A 1 84 ? -3.679 10.250 -0.439 1.00 89.25 84 GLY A O 1
ATOM 575 N N . GLN A 1 85 ? -3.388 11.433 1.444 1.00 92.69 85 GLN A N 1
ATOM 576 C CA . GLN A 1 85 ? -3.322 10.283 2.358 1.00 92.69 85 GLN A CA 1
ATOM 577 C C . GLN A 1 85 ? -4.672 9.950 3.002 1.00 92.69 85 GLN A C 1
ATOM 579 O O . GLN A 1 85 ? -4.813 8.904 3.636 1.00 92.69 85 GLN A O 1
ATOM 584 N N . VAL A 1 86 ? -5.661 10.836 2.868 1.00 95.69 86 VAL A N 1
ATOM 585 C CA . VAL A 1 86 ? -6.998 10.661 3.434 1.00 95.69 86 VAL A CA 1
ATOM 586 C C . VAL A 1 86 ? -7.957 10.274 2.319 1.00 95.69 86 VAL A C 1
ATOM 588 O O . VAL A 1 86 ? -7.953 10.873 1.248 1.00 95.69 86 VAL A O 1
ATOM 591 N N . ILE A 1 87 ? -8.797 9.278 2.575 1.00 96.25 87 ILE A N 1
ATOM 592 C CA . ILE A 1 87 ? -9.836 8.854 1.638 1.00 96.25 87 ILE A CA 1
ATOM 593 C C . ILE A 1 87 ? -11.208 9.338 2.094 1.00 96.25 87 ILE A C 1
ATOM 595 O O . ILE A 1 87 ? -11.467 9.525 3.287 1.00 96.25 87 ILE A O 1
ATOM 599 N N . ASP A 1 88 ? -12.121 9.466 1.138 1.00 94.81 88 ASP A N 1
ATOM 600 C CA . ASP A 1 88 ? -13.531 9.656 1.449 1.00 94.81 88 ASP A CA 1
ATOM 601 C C . ASP A 1 88 ? -14.081 8.426 2.175 1.00 94.81 88 ASP A C 1
ATOM 603 O O . ASP A 1 88 ? -13.929 7.294 1.712 1.00 94.81 88 ASP A O 1
ATOM 607 N N . ALA A 1 89 ? -14.757 8.651 3.301 1.00 95.31 89 ALA A N 1
ATOM 608 C CA . ALA A 1 89 ? -15.335 7.592 4.117 1.00 95.31 89 ALA A CA 1
ATOM 609 C C . ALA A 1 89 ? -16.565 6.956 3.439 1.00 95.31 89 ALA A C 1
ATOM 611 O O . ALA A 1 89 ? -17.672 7.516 3.460 1.00 95.31 89 ALA A O 1
ATOM 612 N N . LYS A 1 90 ? -16.398 5.756 2.871 1.00 95.69 90 LYS A N 1
ATOM 613 C CA . LYS A 1 90 ? -17.448 5.067 2.100 1.00 95.69 90 LYS A CA 1
ATOM 614 C C . LYS A 1 90 ? -18.353 4.212 2.977 1.00 95.69 90 LYS A C 1
ATOM 616 O O . LYS A 1 90 ? -19.573 4.230 2.785 1.00 95.69 90 LYS A O 1
ATOM 621 N N . SER A 1 91 ? -17.811 3.484 3.950 1.00 97.06 91 SER A N 1
ATOM 622 C CA . SER A 1 91 ? -18.616 2.674 4.873 1.00 97.06 91 SER A CA 1
ATOM 623 C C . SER A 1 91 ? -19.207 3.500 6.020 1.00 97.06 91 SER A C 1
ATOM 625 O O . SER A 1 91 ? -18.774 4.612 6.330 1.00 97.06 91 SER A O 1
ATOM 627 N N . ALA A 1 92 ? -20.225 2.944 6.684 1.00 97.19 92 ALA A N 1
ATOM 628 C CA . ALA A 1 92 ? -20.778 3.545 7.896 1.00 97.19 92 ALA A CA 1
ATOM 629 C C . ALA A 1 92 ? -19.745 3.578 9.039 1.00 97.19 92 ALA A C 1
ATOM 631 O O . ALA A 1 92 ? -19.676 4.572 9.759 1.00 97.19 92 ALA A O 1
ATOM 632 N N . ALA A 1 93 ? -18.904 2.544 9.148 1.00 97.69 93 ALA A N 1
ATOM 633 C CA . ALA A 1 93 ? -17.792 2.499 10.093 1.00 97.69 93 ALA A CA 1
ATOM 634 C C . ALA A 1 93 ? -16.784 3.630 9.838 1.00 97.69 93 ALA A C 1
ATOM 636 O O . ALA A 1 93 ? -16.449 4.377 10.756 1.00 97.69 93 ALA A O 1
ATOM 637 N N . ALA A 1 94 ? -16.367 3.836 8.585 1.00 97.88 94 ALA A N 1
ATOM 638 C CA . ALA A 1 94 ? -15.446 4.918 8.245 1.00 97.88 94 ALA A CA 1
ATOM 639 C C . ALA A 1 94 ? -16.041 6.302 8.524 1.00 97.88 94 ALA A C 1
ATOM 641 O O . ALA A 1 94 ? -15.345 7.188 9.018 1.00 97.88 94 ALA A O 1
ATOM 642 N N . ARG A 1 95 ? -17.346 6.491 8.287 1.00 97.88 95 ARG A N 1
ATOM 643 C CA . ARG A 1 95 ? -18.030 7.738 8.660 1.00 97.88 95 ARG A CA 1
ATOM 644 C C . ARG A 1 95 ? -18.052 7.959 10.171 1.00 97.88 95 ARG A C 1
ATOM 646 O O . ARG A 1 95 ? -17.889 9.095 10.605 1.00 97.88 95 ARG A O 1
ATOM 653 N N . ALA A 1 96 ? -18.213 6.903 10.970 1.00 96.44 96 ALA A N 1
ATOM 654 C CA . ALA A 1 96 ? -18.124 7.000 12.426 1.00 96.44 96 ALA A CA 1
ATOM 655 C C . ALA A 1 96 ? -16.707 7.400 12.881 1.00 96.44 96 ALA A C 1
ATOM 657 O O . ALA A 1 96 ? -16.560 8.302 13.706 1.00 96.44 96 ALA A O 1
ATOM 658 N N . VAL A 1 97 ? -15.670 6.807 12.281 1.00 97.94 97 VAL A N 1
ATOM 659 C CA . VAL A 1 97 ? -14.259 7.161 12.524 1.00 97.94 97 VAL A CA 1
ATOM 660 C C . VAL A 1 97 ? -13.983 8.629 12.176 1.00 97.94 97 VAL A C 1
ATOM 662 O O . VAL A 1 97 ? -13.446 9.374 13.001 1.00 97.94 97 VAL A O 1
ATOM 665 N N . ALA A 1 98 ? -14.419 9.083 10.999 1.00 97.12 98 ALA A N 1
ATOM 666 C CA . ALA A 1 98 ? -14.295 10.479 10.582 1.00 97.12 98 ALA A CA 1
ATOM 667 C C . ALA A 1 98 ? -15.070 11.433 11.513 1.00 97.12 98 ALA A C 1
ATOM 669 O O . ALA A 1 98 ? -14.557 12.484 11.895 1.00 97.12 98 ALA A O 1
ATOM 670 N N . GLY A 1 99 ? -16.278 11.050 11.947 1.00 96.25 99 GLY A N 1
ATOM 671 C CA . GLY A 1 99 ? -17.097 11.812 12.899 1.00 96.25 99 GLY A CA 1
ATOM 672 C C . GLY A 1 99 ? -16.483 11.930 14.302 1.00 96.25 99 GLY A C 1
ATOM 673 O O . GLY A 1 99 ? -16.747 12.897 15.024 1.00 96.25 99 GLY A O 1
ATOM 674 N N . ALA A 1 100 ? -15.609 10.994 14.680 1.00 96.50 100 ALA A N 1
ATOM 675 C CA . ALA A 1 100 ? -14.784 11.082 15.884 1.00 96.50 100 ALA A CA 1
ATOM 676 C C . ALA A 1 100 ? -13.555 12.003 15.718 1.00 96.50 100 ALA A C 1
ATOM 678 O O . ALA A 1 100 ? -12.878 12.297 16.706 1.00 96.50 100 ALA A O 1
ATOM 679 N N . GLY A 1 101 ? -13.316 12.521 14.508 1.00 97.19 101 GLY A N 1
ATOM 680 C CA . GLY A 1 101 ? -12.291 13.517 14.187 1.00 97.19 101 GLY A CA 1
ATOM 681 C C . GLY A 1 101 ? -11.020 12.950 13.555 1.00 97.19 101 GLY A C 1
ATOM 682 O O . GLY A 1 101 ? -10.098 13.725 13.295 1.00 97.19 101 GLY A O 1
ATOM 683 N N . TRP A 1 102 ? -10.952 11.639 13.312 1.00 98.00 102 TRP A N 1
ATOM 684 C CA . TRP A 1 102 ? -9.772 10.967 12.762 1.00 98.00 102 TRP A CA 1
ATOM 685 C C . TRP A 1 102 ? -9.666 11.149 11.242 1.00 98.00 102 TRP A C 1
ATOM 687 O O . TRP A 1 102 ? -10.679 11.299 10.558 1.00 98.00 102 TRP A O 1
ATOM 697 N N . GLY A 1 103 ? -8.445 11.114 10.699 1.00 97.69 103 GLY A N 1
ATOM 698 C CA . GLY A 1 103 ? -8.243 11.024 9.250 1.00 97.69 103 GLY A CA 1
ATOM 699 C C . GLY A 1 103 ? -8.338 9.569 8.800 1.00 97.69 103 GLY A C 1
ATOM 700 O O . GLY A 1 103 ? -7.538 8.753 9.247 1.00 97.69 103 GLY A O 1
ATOM 701 N N . VAL A 1 104 ? -9.312 9.237 7.950 1.00 98.25 104 VAL A N 1
ATOM 702 C CA . VAL A 1 104 ? -9.494 7.879 7.406 1.00 98.25 104 VAL A CA 1
ATOM 703 C C . VAL A 1 104 ? -8.512 7.661 6.258 1.00 98.25 104 VAL A C 1
ATOM 705 O O . VAL A 1 104 ? -8.519 8.429 5.304 1.00 98.25 104 VAL A O 1
ATOM 708 N N . THR A 1 105 ? -7.684 6.621 6.333 1.00 98.25 105 THR A N 1
ATOM 709 C CA . THR A 1 105 ? -6.591 6.375 5.370 1.00 98.25 105 THR A CA 1
ATOM 710 C C . THR A 1 105 ? -6.802 5.135 4.500 1.00 98.25 105 THR A C 1
ATOM 712 O O . THR A 1 105 ? -6.060 4.914 3.546 1.00 98.25 105 THR A O 1
ATOM 715 N N . GLY A 1 106 ? -7.811 4.316 4.802 1.00 98.19 106 GLY A N 1
ATOM 716 C CA . GLY A 1 106 ? -8.064 3.068 4.090 1.00 98.19 106 GLY A CA 1
ATOM 717 C C . GLY A 1 106 ? -9.285 2.324 4.617 1.00 98.19 106 GLY A C 1
ATOM 718 O O . GLY A 1 106 ? -9.663 2.449 5.782 1.00 98.19 106 GLY A O 1
ATOM 719 N N . GLU A 1 107 ? -9.897 1.527 3.747 1.00 98.06 107 GLU A N 1
ATOM 720 C CA . GLU A 1 107 ? -11.024 0.654 4.069 1.00 98.06 107 GLU A CA 1
ATOM 721 C C . GLU A 1 107 ? -10.820 -0.703 3.391 1.00 98.06 107 GLU A C 1
ATOM 723 O O . GLU A 1 107 ? -10.415 -0.771 2.229 1.00 98.06 107 GLU A O 1
ATOM 728 N N . ALA A 1 108 ? -11.132 -1.785 4.098 1.00 97.69 108 ALA A N 1
ATOM 729 C CA . ALA A 1 108 ? -11.126 -3.136 3.544 1.00 97.69 108 ALA A CA 1
ATOM 730 C C . ALA A 1 108 ? -12.206 -3.988 4.213 1.00 97.69 108 ALA A C 1
ATOM 732 O O . ALA A 1 108 ? -12.578 -3.739 5.358 1.00 97.69 108 ALA A O 1
ATOM 733 N N . LYS A 1 109 ? -12.708 -5.001 3.507 1.00 96.81 109 LYS A N 1
ATOM 734 C CA . LYS A 1 109 ? -13.656 -5.968 4.064 1.00 96.81 109 LYS A CA 1
ATOM 735 C C . LYS A 1 109 ? -12.974 -7.322 4.203 1.00 96.81 109 LYS A C 1
ATOM 737 O O . LYS A 1 109 ? -12.364 -7.790 3.246 1.00 96.81 109 LYS A O 1
ATOM 742 N N . VAL A 1 110 ? -13.086 -7.924 5.383 1.00 96.69 110 VAL A N 1
ATOM 743 C CA . VAL A 1 110 ? -12.489 -9.224 5.712 1.00 96.69 110 VAL A CA 1
ATOM 744 C C . VAL A 1 110 ? -13.546 -10.057 6.434 1.00 96.69 110 VAL A C 1
ATOM 746 O O . VAL A 1 110 ? -13.863 -9.820 7.598 1.00 96.69 110 VAL A O 1
ATOM 749 N N . GLY A 1 111 ? -14.153 -11.001 5.719 1.00 93.44 111 GLY A N 1
ATOM 750 C CA . GLY A 1 111 ? -15.372 -11.695 6.123 1.00 93.44 111 GLY A CA 1
ATOM 751 C C . GLY A 1 111 ? -16.499 -10.718 6.442 1.00 93.44 111 GLY A C 1
ATOM 752 O O . GLY A 1 111 ? -16.878 -9.883 5.615 1.00 93.44 111 GLY A O 1
ATOM 753 N N . ASP A 1 112 ? -17.010 -10.819 7.665 1.00 92.50 112 ASP A N 1
ATOM 754 C CA . ASP A 1 112 ? -18.071 -9.953 8.180 1.00 92.50 112 ASP A CA 1
ATOM 755 C C . ASP A 1 112 ? -17.538 -8.637 8.768 1.00 92.50 112 ASP A C 1
ATOM 757 O O . ASP A 1 112 ? -18.317 -7.727 9.061 1.00 92.50 112 ASP A O 1
ATOM 761 N N . TYR A 1 113 ? -16.213 -8.499 8.881 1.00 96.94 113 TYR A N 1
ATOM 762 C CA . TYR A 1 113 ? -15.578 -7.311 9.428 1.00 96.94 113 TYR A CA 1
ATOM 763 C C . TYR A 1 113 ? -15.368 -6.236 8.365 1.00 96.94 113 TYR A C 1
ATOM 765 O O . TYR A 1 113 ? -14.805 -6.475 7.292 1.00 96.94 113 TYR A O 1
ATOM 773 N N . GLN A 1 114 ? -15.759 -5.013 8.709 1.00 97.94 114 GLN A N 1
ATOM 774 C CA . GLN A 1 114 ? -15.313 -3.799 8.045 1.00 97.94 114 GLN A CA 1
ATOM 775 C C . GLN A 1 114 ? -14.074 -3.282 8.774 1.00 97.94 114 GLN A C 1
ATOM 777 O O . GLN A 1 114 ? -14.140 -2.884 9.936 1.00 97.94 114 GLN A O 1
ATOM 782 N N . LEU A 1 115 ? -12.944 -3.269 8.080 1.00 98.56 115 LEU A N 1
ATOM 783 C CA . LEU A 1 115 ? -11.711 -2.664 8.558 1.00 98.56 115 LEU A CA 1
ATOM 784 C C . LEU A 1 115 ? -11.635 -1.220 8.080 1.00 98.56 115 LEU A C 1
ATOM 786 O O . LEU A 1 115 ? -11.952 -0.923 6.922 1.00 98.56 115 LEU A O 1
ATOM 790 N N . VAL A 1 116 ? -11.204 -0.333 8.970 1.00 98.75 116 VAL A N 1
ATOM 791 C CA . VAL A 1 116 ? -10.976 1.083 8.669 1.00 98.75 116 VAL A CA 1
ATOM 792 C C . VAL A 1 116 ? -9.632 1.479 9.254 1.00 98.75 116 VAL A C 1
ATOM 794 O O . VAL A 1 116 ? -9.490 1.499 10.475 1.00 98.75 116 VAL A O 1
ATOM 797 N N . SER A 1 117 ? -8.650 1.808 8.415 1.00 98.69 117 SER A N 1
ATOM 798 C CA . SER A 1 117 ? -7.421 2.428 8.906 1.00 98.69 117 SER A CA 1
ATOM 799 C C . SER A 1 117 ? -7.610 3.925 9.078 1.00 98.69 117 SER A C 1
ATOM 801 O O . SER A 1 117 ? -8.263 4.588 8.267 1.00 98.69 117 SER A O 1
ATOM 803 N N . PHE A 1 118 ? -7.043 4.462 10.149 1.00 98.44 118 PHE A N 1
ATOM 804 C CA . PHE A 1 118 ? -7.139 5.874 10.470 1.00 98.44 118 PHE A CA 1
ATOM 805 C C . PHE A 1 118 ? -5.938 6.354 11.273 1.00 98.44 118 PHE A C 1
ATOM 807 O O . PHE A 1 118 ? -5.317 5.590 12.011 1.00 98.44 118 PHE A O 1
ATOM 814 N N . ALA A 1 119 ? -5.629 7.640 11.145 1.00 97.94 119 ALA A N 1
ATOM 815 C CA . ALA A 1 119 ? -4.452 8.238 11.753 1.00 97.94 119 ALA A CA 1
ATOM 816 C C . ALA A 1 119 ? -4.763 9.547 12.478 1.00 97.94 119 ALA A C 1
ATOM 818 O O . ALA A 1 119 ? -5.703 10.283 12.150 1.00 97.94 119 ALA A O 1
ATOM 819 N N . GLY A 1 120 ? -3.966 9.797 13.516 1.00 97.25 120 GLY A N 1
ATOM 820 C CA . GLY A 1 120 ? -4.094 10.945 14.406 1.00 97.25 120 GLY A CA 1
ATOM 821 C C . GLY A 1 120 ? -3.073 12.050 14.153 1.00 97.25 120 GLY A C 1
ATOM 822 O O . GLY A 1 120 ? -3.093 13.040 14.879 1.00 97.25 120 GLY A O 1
ATOM 823 N N . SER A 1 121 ? -2.157 11.897 13.201 1.00 96.69 121 SER A N 1
ATOM 824 C CA . SER A 1 121 ? -1.175 12.921 12.835 1.00 96.69 121 SER A CA 1
ATOM 825 C C . SER A 1 121 ? -0.795 12.790 11.369 1.00 96.69 121 SER A C 1
ATOM 827 O O . SER A 1 121 ? -0.663 11.676 10.859 1.00 96.69 121 SER A O 1
ATOM 829 N N . PHE A 1 122 ? -0.600 13.935 10.725 1.00 96.25 122 PHE A N 1
ATOM 830 C CA . PHE A 1 122 ? -0.198 14.048 9.331 1.00 96.25 122 PHE A CA 1
ATOM 831 C C . PHE A 1 122 ? 0.826 15.172 9.224 1.00 96.25 122 PHE A C 1
ATOM 833 O O . PHE A 1 122 ? 0.532 16.303 9.619 1.00 96.25 122 PHE A O 1
ATOM 840 N N . GLU A 1 123 ? 2.013 14.853 8.727 1.00 94.88 123 GLU A N 1
ATOM 841 C CA . GLU A 1 123 ? 3.135 15.785 8.636 1.00 94.88 123 GLU A CA 1
ATOM 842 C C . GLU A 1 123 ? 3.627 15.832 7.184 1.00 94.88 123 GLU A C 1
ATOM 844 O O . GLU A 1 123 ? 4.050 14.801 6.653 1.00 94.88 123 GLU A O 1
ATOM 849 N N . PRO A 1 124 ? 3.545 16.991 6.506 1.00 92.25 124 PRO A N 1
ATOM 850 C CA . PRO A 1 124 ? 3.984 17.104 5.124 1.00 92.25 124 PRO A CA 1
ATOM 851 C C . PRO A 1 124 ? 5.506 16.958 5.014 1.00 92.25 124 PRO A C 1
ATOM 853 O O . PRO A 1 124 ? 6.268 17.505 5.812 1.00 92.25 124 PRO A O 1
ATOM 856 N N . GLY A 1 125 ? 5.938 16.227 3.993 1.00 88.25 125 GLY A N 1
ATOM 857 C CA . GLY A 1 125 ? 7.331 16.063 3.597 1.00 88.25 125 GLY A CA 1
ATOM 858 C C . GLY A 1 125 ? 7.650 16.791 2.291 1.00 88.25 125 GLY A C 1
ATOM 859 O O . GLY A 1 125 ? 6.847 17.545 1.734 1.00 88.25 125 GLY A O 1
ATOM 860 N N . THR A 1 126 ? 8.853 16.566 1.768 1.00 84.00 126 THR A N 1
ATOM 861 C CA . THR A 1 126 ? 9.260 17.108 0.466 1.00 84.00 126 THR A CA 1
ATOM 862 C C . THR A 1 126 ? 8.512 16.418 -0.677 1.00 84.00 126 THR A C 1
ATOM 864 O O . THR A 1 126 ? 8.021 15.296 -0.541 1.00 84.00 126 THR A O 1
ATOM 867 N N . SER A 1 127 ? 8.407 17.093 -1.825 1.00 80.94 127 SER A N 1
ATOM 868 C CA . SER A 1 127 ? 7.848 16.512 -3.058 1.00 80.94 127 SER A CA 1
ATOM 869 C C . SER A 1 127 ? 6.413 15.974 -2.912 1.00 80.94 127 SER A C 1
ATOM 871 O O . SER A 1 127 ? 6.056 14.975 -3.529 1.00 80.94 127 SER A O 1
ATOM 873 N N . GLY A 1 128 ? 5.592 16.622 -2.074 1.00 80.88 128 GLY A N 1
ATOM 874 C CA . GLY A 1 128 ? 4.193 16.236 -1.845 1.00 80.88 128 GLY A CA 1
ATOM 875 C C . GLY A 1 128 ? 4.010 14.942 -1.044 1.00 80.88 128 GLY A C 1
ATOM 876 O O . GLY A 1 128 ? 2.904 14.403 -1.006 1.00 80.88 128 GLY A O 1
ATOM 877 N N . SER A 1 129 ? 5.077 14.431 -0.422 1.00 87.62 129 SER A N 1
ATOM 878 C CA . SER A 1 129 ? 5.004 13.287 0.488 1.00 87.62 129 SER A CA 1
ATOM 879 C C . SER A 1 129 ? 4.399 13.672 1.835 1.00 87.62 129 SER A C 1
ATOM 881 O O . SER A 1 129 ? 4.311 14.851 2.178 1.00 87.62 129 SER A O 1
ATOM 883 N N . CYS A 1 130 ? 3.985 12.668 2.602 1.00 92.75 130 CYS A N 1
ATOM 884 C CA . CYS A 1 130 ? 3.413 12.867 3.923 1.00 92.75 130 CYS A CA 1
ATOM 885 C C . CYS A 1 130 ? 3.766 11.713 4.846 1.00 92.75 130 CYS A C 1
ATOM 887 O O . CYS A 1 130 ? 3.531 10.556 4.503 1.00 92.75 130 CYS A O 1
ATOM 889 N N . PHE A 1 131 ? 4.242 12.051 6.038 1.00 94.12 131 PHE A N 1
ATOM 890 C CA . PHE A 1 131 ? 4.316 11.117 7.145 1.00 94.12 131 PHE A CA 1
ATOM 891 C C . PHE A 1 131 ? 2.946 11.029 7.814 1.00 94.12 131 PHE A C 1
ATOM 893 O O . PHE A 1 131 ? 2.314 12.036 8.145 1.00 94.12 131 PHE A O 1
ATOM 900 N N . VAL A 1 132 ? 2.491 9.806 8.031 1.00 96.00 132 VAL A N 1
ATOM 901 C CA . VAL A 1 132 ? 1.250 9.482 8.725 1.00 96.00 132 VAL A CA 1
ATOM 902 C C . VAL A 1 132 ? 1.628 8.815 10.037 1.00 96.00 132 VAL A C 1
ATOM 904 O O . VAL A 1 132 ? 2.324 7.805 10.040 1.00 96.00 132 VAL A O 1
ATOM 907 N N . SER A 1 133 ? 1.173 9.358 11.166 1.00 95.31 133 SER A N 1
ATOM 908 C CA . SER A 1 133 ? 1.471 8.775 12.476 1.00 95.31 133 SER A CA 1
ATOM 909 C C . SER A 1 133 ? 0.278 8.731 13.420 1.00 95.31 133 SER A C 1
ATOM 911 O O . SER A 1 133 ? -0.809 9.238 13.124 1.00 95.31 133 SER A O 1
ATOM 913 N N . LYS A 1 134 ? 0.453 8.037 14.555 1.00 95.56 134 LYS A N 1
ATOM 914 C CA . LYS A 1 134 ? -0.649 7.638 15.455 1.00 95.56 134 LYS A CA 1
ATOM 915 C C . LYS A 1 134 ? -1.708 6.843 14.688 1.00 95.56 134 LYS A C 1
ATOM 917 O O . LYS A 1 134 ? -2.905 7.131 14.755 1.00 95.56 134 LYS A O 1
ATOM 922 N N . GLY A 1 135 ? -1.207 5.908 13.896 1.00 97.25 135 GLY A N 1
ATOM 923 C CA . GLY A 1 135 ? -1.948 5.063 12.991 1.00 97.25 135 GLY A CA 1
ATOM 924 C C . GLY A 1 135 ? -2.580 3.855 13.653 1.00 97.25 135 GLY A C 1
ATOM 925 O O . GLY A 1 135 ? -1.943 3.203 14.480 1.00 97.25 135 GLY A O 1
ATOM 926 N N . ASN A 1 136 ? -3.805 3.536 13.250 1.00 98.25 136 ASN A N 1
ATOM 927 C CA . ASN A 1 136 ? -4.596 2.440 13.792 1.00 98.25 136 ASN A CA 1
ATOM 928 C C . ASN A 1 136 ? -5.457 1.788 12.701 1.00 98.25 136 ASN A C 1
ATOM 930 O O . ASN A 1 136 ? -5.694 2.380 11.646 1.00 98.25 136 ASN A O 1
ATOM 934 N N . VAL A 1 137 ? -5.989 0.600 12.986 1.00 98.69 137 VAL A N 1
ATOM 935 C CA . VAL A 1 137 ? -7.044 -0.051 12.198 1.00 98.69 137 VAL A CA 1
ATOM 936 C C . VAL A 1 137 ? -8.192 -0.443 13.114 1.00 98.69 137 VAL A C 1
ATOM 938 O O . VAL A 1 137 ? -8.050 -1.323 13.953 1.00 98.69 137 VAL A O 1
ATOM 941 N N . GLY A 1 138 ? -9.348 0.184 12.947 1.00 98.38 138 GLY A N 1
ATOM 942 C CA . GLY A 1 138 ? -10.566 -0.220 13.640 1.00 98.38 138 GLY A CA 1
ATOM 943 C C . GLY A 1 138 ? -11.189 -1.432 12.961 1.00 98.38 138 GLY A C 1
ATOM 944 O O . GLY A 1 138 ? -11.322 -1.462 11.735 1.00 98.38 138 GLY A O 1
ATOM 945 N N . VAL A 1 139 ? -11.583 -2.412 13.767 1.00 98.25 139 VAL A N 1
ATOM 946 C CA . VAL A 1 139 ? -12.303 -3.613 13.348 1.00 98.25 139 VAL A CA 1
ATOM 947 C C . VAL A 1 139 ? -13.767 -3.451 13.728 1.00 98.25 139 VAL A C 1
ATOM 949 O O . VAL A 1 139 ? -14.096 -3.373 14.913 1.00 98.25 139 VAL A O 1
ATOM 952 N N . PHE A 1 140 ? -14.646 -3.410 12.731 1.00 97.56 140 PHE A N 1
ATOM 953 C CA . PHE A 1 140 ? -16.070 -3.174 12.933 1.00 97.56 140 PHE A CA 1
ATOM 954 C C . PHE A 1 140 ? -16.919 -4.338 12.436 1.00 97.56 140 PHE A C 1
ATOM 956 O O . PHE A 1 140 ? -16.692 -4.859 11.348 1.00 97.56 140 PHE A O 1
ATOM 963 N N . GLU A 1 141 ? -17.963 -4.675 13.183 1.00 94.25 141 GLU A N 1
ATOM 964 C CA . GLU A 1 141 ? -19.099 -5.460 12.694 1.00 94.25 141 GLU A CA 1
ATOM 965 C C . GLU A 1 141 ? -20.266 -4.494 12.462 1.00 94.25 141 GLU A C 1
ATOM 967 O O . GLU A 1 141 ? -20.859 -3.958 13.402 1.00 94.25 141 GLU A O 1
ATOM 972 N N . GLY A 1 142 ? -20.548 -4.181 11.196 1.00 87.75 142 GLY A N 1
ATOM 973 C CA . GLY A 1 142 ? -21.426 -3.059 10.857 1.00 87.75 142 GLY A CA 1
ATOM 974 C C . GLY A 1 142 ? -20.818 -1.726 11.310 1.00 87.75 142 GLY A C 1
ATOM 975 O O . GLY A 1 142 ? -19.839 -1.264 10.729 1.00 87.75 142 GLY A O 1
ATOM 976 N N . THR A 1 143 ? -21.404 -1.094 12.329 1.00 88.06 143 THR A N 1
ATOM 977 C CA . THR A 1 143 ? -20.873 0.129 12.971 1.00 88.06 143 THR A CA 1
ATOM 978 C C . THR A 1 143 ? -20.342 -0.112 14.382 1.00 88.06 143 THR A C 1
ATOM 980 O O . THR A 1 143 ? -19.875 0.827 15.023 1.00 88.06 143 THR A O 1
ATOM 983 N N . THR A 1 144 ? -20.424 -1.343 14.884 1.00 94.62 144 THR A N 1
ATOM 984 C CA . THR A 1 144 ? -19.970 -1.696 16.230 1.00 94.62 144 THR A CA 1
ATOM 985 C C . THR A 1 144 ? -18.473 -1.955 16.199 1.00 94.62 144 THR A C 1
ATOM 987 O O . THR A 1 144 ? -18.028 -2.877 15.517 1.00 94.62 144 THR A O 1
ATOM 990 N N . LEU A 1 145 ? -17.696 -1.148 16.924 1.00 97.00 145 LEU A N 1
ATOM 991 C CA . LEU A 1 145 ? -16.264 -1.379 17.098 1.00 97.00 145 LEU A CA 1
ATOM 992 C C . LEU A 1 145 ? -16.058 -2.621 17.973 1.00 97.00 145 LEU A C 1
ATOM 994 O O . LEU A 1 145 ? -16.715 -2.765 19.002 1.00 97.00 145 LEU A O 1
ATOM 998 N N . ARG A 1 146 ? -15.180 -3.523 17.534 1.00 96.31 146 ARG A N 1
ATOM 999 C CA . ARG A 1 146 ? -14.830 -4.757 18.253 1.00 96.31 146 ARG A CA 1
ATOM 1000 C C . ARG A 1 146 ? -13.390 -4.736 18.754 1.00 96.31 146 ARG A C 1
ATOM 1002 O O . ARG A 1 146 ? -13.105 -5.274 19.816 1.00 96.31 146 ARG A O 1
ATOM 1009 N N . ALA A 1 147 ? -12.489 -4.132 17.983 1.00 97.25 147 ALA A N 1
ATOM 1010 C CA . ALA A 1 147 ? -11.083 -4.003 18.331 1.00 97.25 147 ALA A CA 1
ATOM 1011 C C . ALA A 1 147 ? -10.419 -2.867 17.554 1.00 97.25 147 ALA A C 1
ATOM 1013 O O . ALA A 1 147 ? -10.910 -2.432 16.507 1.00 97.25 147 ALA A O 1
ATOM 1014 N N . VAL A 1 148 ? -9.262 -2.433 18.038 1.00 98.06 148 VAL A N 1
ATOM 1015 C CA . VAL A 1 148 ? -8.344 -1.550 17.324 1.00 98.06 148 VAL A CA 1
ATOM 1016 C C . VAL A 1 148 ? -6.996 -2.246 17.200 1.00 98.06 148 VAL A C 1
ATOM 1018 O O . VAL A 1 148 ? -6.396 -2.633 18.195 1.00 98.06 148 VAL A O 1
ATOM 1021 N N . ALA A 1 149 ? -6.504 -2.403 15.977 1.00 97.94 149 ALA A N 1
ATOM 1022 C CA . ALA A 1 149 ? -5.119 -2.763 15.723 1.00 97.94 149 ALA A CA 1
ATOM 1023 C C . ALA A 1 149 ? -4.227 -1.523 15.729 1.00 97.94 149 ALA A C 1
ATOM 1025 O O . ALA A 1 149 ? -4.587 -0.489 15.163 1.00 97.94 149 ALA A O 1
ATOM 1026 N N . TYR A 1 150 ? -3.054 -1.641 16.338 1.00 97.12 150 TYR A N 1
ATOM 1027 C CA . TYR A 1 150 ? -2.105 -0.546 16.507 1.00 97.12 150 TYR A CA 1
ATOM 1028 C C . TYR A 1 150 ? -0.664 -1.067 16.516 1.00 97.12 150 TYR A C 1
ATOM 1030 O O . TYR A 1 150 ? -0.410 -2.255 16.731 1.00 97.12 150 TYR A O 1
ATOM 1038 N N . ALA A 1 151 ? 0.284 -0.160 16.284 1.00 95.56 151 ALA A N 1
ATOM 1039 C CA . ALA A 1 151 ? 1.701 -0.435 16.486 1.00 95.56 151 ALA A CA 1
ATOM 1040 C C . ALA A 1 151 ? 2.086 -0.169 17.948 1.00 95.56 151 ALA A C 1
ATOM 1042 O O . ALA A 1 151 ? 1.797 0.902 18.486 1.00 95.56 151 ALA A O 1
ATOM 1043 N N . GLY A 1 152 ? 2.725 -1.145 18.594 1.00 89.44 152 GLY A N 1
ATOM 1044 C CA . GLY A 1 152 ? 3.146 -1.048 19.991 1.00 89.44 152 GLY A CA 1
ATOM 1045 C C . GLY A 1 152 ? 4.214 0.028 20.215 1.00 89.44 152 GLY A C 1
ATOM 1046 O O . GLY A 1 152 ? 4.912 0.437 19.291 1.00 89.44 152 GLY A O 1
ATOM 1047 N N . SER A 1 153 ? 4.400 0.455 21.466 1.00 82.25 153 SER A N 1
ATOM 1048 C CA . SER A 1 153 ? 5.342 1.529 21.837 1.00 82.25 153 SER A CA 1
ATOM 1049 C C . SER A 1 153 ? 6.814 1.246 21.502 1.00 82.25 153 SER A C 1
ATOM 1051 O O . SER A 1 153 ? 7.611 2.177 21.439 1.00 82.25 153 SER A O 1
ATOM 1053 N N . GLY A 1 154 ? 7.183 -0.022 21.291 1.00 78.12 154 GLY A N 1
ATOM 1054 C CA . GLY A 1 154 ? 8.515 -0.433 20.837 1.00 78.12 154 GLY A CA 1
ATOM 1055 C C . GLY A 1 154 ? 8.673 -0.530 19.315 1.00 78.12 154 GLY A C 1
ATOM 1056 O O . GLY A 1 154 ? 9.761 -0.867 18.849 1.00 78.12 154 GLY A O 1
ATOM 1057 N N . SER A 1 155 ? 7.613 -0.278 18.543 1.00 85.75 155 SER A N 1
ATOM 1058 C CA . SER A 1 155 ? 7.669 -0.298 17.083 1.00 85.75 155 SER A CA 1
ATOM 1059 C C . SER A 1 155 ? 8.418 0.924 16.554 1.00 85.75 155 SER A C 1
ATOM 1061 O O . SER A 1 155 ? 8.238 2.040 17.040 1.00 85.75 155 SER A O 1
ATOM 1063 N N . LYS A 1 156 ? 9.243 0.719 15.524 1.00 84.06 156 LYS A N 1
ATOM 1064 C CA . LYS A 1 156 ? 9.898 1.813 14.786 1.00 84.06 156 LYS A CA 1
ATOM 1065 C C . LYS A 1 156 ? 8.947 2.513 13.818 1.00 84.06 156 LYS A C 1
ATOM 1067 O O . LYS A 1 156 ? 9.207 3.636 13.407 1.00 84.06 156 LYS A O 1
ATOM 1072 N N . GLU A 1 157 ? 7.860 1.836 13.471 1.00 87.31 157 GLU A N 1
ATOM 1073 C CA . GLU A 1 157 ? 6.906 2.249 12.455 1.00 87.31 157 GLU A CA 1
ATOM 1074 C C . GLU A 1 157 ? 5.490 2.292 13.027 1.00 87.31 157 GLU A C 1
ATOM 1076 O O . GLU A 1 157 ? 5.159 1.643 14.021 1.00 87.31 157 GLU A O 1
ATOM 1081 N N . THR A 1 158 ? 4.631 3.064 12.375 1.00 94.06 158 THR A N 1
ATOM 1082 C CA . THR A 1 158 ? 3.214 3.218 12.711 1.00 94.06 158 THR A CA 1
ATOM 1083 C C . THR A 1 158 ? 2.360 2.852 11.504 1.00 94.06 158 THR A C 1
ATOM 1085 O O . THR A 1 158 ? 2.840 2.891 10.373 1.00 94.06 158 THR A O 1
ATOM 1088 N N . ILE A 1 159 ? 1.094 2.504 11.726 1.00 97.56 159 ILE A N 1
ATOM 1089 C CA . ILE A 1 159 ? 0.188 2.100 10.648 1.00 97.56 159 ILE A CA 1
ATOM 1090 C C . ILE A 1 159 ? -0.205 3.324 9.806 1.00 97.56 159 ILE A C 1
ATOM 1092 O O . ILE A 1 159 ? -0.936 4.195 10.255 1.00 97.56 159 ILE A O 1
ATOM 1096 N N . GLY A 1 160 ? 0.224 3.393 8.554 1.00 97.50 160 GLY A N 1
ATOM 1097 C CA . GLY A 1 160 ? -0.193 4.463 7.649 1.00 97.50 160 GLY A CA 1
ATOM 1098 C C . GLY A 1 160 ? -1.603 4.227 7.127 1.00 97.50 160 GLY A C 1
ATOM 1099 O O . GLY A 1 160 ? -2.497 5.064 7.268 1.00 97.50 160 GLY A O 1
ATOM 1100 N N . ARG A 1 161 ? -1.811 3.053 6.528 1.00 98.00 161 ARG A N 1
ATOM 1101 C CA . ARG A 1 161 ? -3.074 2.677 5.886 1.00 98.00 161 ARG A CA 1
ATOM 1102 C C . ARG A 1 161 ? -3.243 1.169 5.794 1.00 98.00 161 ARG A C 1
ATOM 1104 O O . ARG A 1 161 ? -2.289 0.413 5.964 1.00 98.00 161 ARG A O 1
ATOM 1111 N N . ILE A 1 162 ? -4.450 0.752 5.436 1.00 98.44 162 ILE A N 1
ATOM 1112 C CA . ILE A 1 162 ? -4.711 -0.582 4.900 1.00 98.44 162 ILE A CA 1
ATOM 1113 C C . ILE A 1 162 ? -5.123 -0.511 3.435 1.00 98.44 162 ILE A C 1
ATOM 1115 O O . ILE A 1 162 ? -5.704 0.476 2.983 1.00 98.44 162 ILE A O 1
ATOM 1119 N N . GLN A 1 163 ? -4.871 -1.596 2.715 1.00 96.31 163 GLN A N 1
ATOM 1120 C CA . GLN A 1 163 ? -5.431 -1.850 1.392 1.00 96.31 163 GLN A CA 1
ATOM 1121 C C . GLN A 1 163 ? -6.080 -3.237 1.370 1.00 96.31 163 GLN A C 1
ATOM 1123 O O . GLN A 1 163 ? -5.590 -4.129 2.066 1.00 96.31 163 GLN A O 1
ATOM 1128 N N . PRO A 1 164 ? -7.163 -3.451 0.603 1.00 95.50 164 PRO A N 1
ATOM 1129 C CA . PRO A 1 164 ? -7.658 -4.797 0.331 1.00 95.50 164 PRO A CA 1
ATOM 1130 C C . PRO A 1 164 ? -6.534 -5.681 -0.215 1.00 95.50 164 PRO A C 1
ATOM 1132 O O . PRO A 1 164 ? -5.739 -5.218 -1.029 1.00 95.50 164 PRO A O 1
ATOM 1135 N N . PHE A 1 165 ? -6.466 -6.928 0.243 1.00 93.81 165 PHE A N 1
ATOM 1136 C CA . PHE A 1 165 ? -5.421 -7.870 -0.146 1.00 93.81 165 PHE A CA 1
ATOM 1137 C C . PHE A 1 165 ? -6.017 -9.244 -0.444 1.00 93.81 165 PHE A C 1
ATOM 1139 O O . PHE A 1 165 ? -6.638 -9.875 0.421 1.00 93.81 165 PHE A O 1
ATOM 1146 N N . GLY A 1 166 ? -5.837 -9.712 -1.681 1.00 88.31 166 GLY A N 1
ATOM 1147 C CA . GLY A 1 166 ? -6.517 -10.909 -2.171 1.00 88.31 166 GLY A CA 1
ATOM 1148 C C . GLY A 1 166 ? -8.047 -10.818 -2.047 1.00 88.31 166 GLY A C 1
ATOM 1149 O O . GLY A 1 166 ? -8.642 -9.743 -2.097 1.00 88.31 166 GLY A O 1
ATOM 1150 N N . LYS A 1 167 ? -8.714 -11.970 -1.894 1.00 85.44 167 LYS A N 1
ATOM 1151 C CA . LYS A 1 167 ? -10.190 -12.037 -1.841 1.00 85.44 167 LYS A CA 1
ATOM 1152 C C . LYS A 1 167 ? -10.805 -11.723 -0.473 1.00 85.44 167 LYS A C 1
ATOM 1154 O O . LYS A 1 167 ? -12.001 -11.461 -0.407 1.00 85.44 167 LYS A O 1
ATOM 1159 N N . ASP A 1 168 ? -10.036 -11.882 0.602 1.00 89.94 168 ASP A N 1
ATOM 1160 C CA . ASP A 1 168 ? -10.560 -11.909 1.975 1.00 89.94 168 ASP A CA 1
ATOM 1161 C C . ASP A 1 168 ? -9.473 -11.551 3.002 1.00 89.94 168 ASP A C 1
ATOM 1163 O O . ASP A 1 168 ? -9.178 -12.305 3.933 1.00 89.94 168 ASP A O 1
ATOM 1167 N N . GLY A 1 169 ? -8.807 -10.422 2.774 1.00 95.69 169 GLY A N 1
ATOM 1168 C CA . GLY A 1 169 ? -7.718 -9.934 3.607 1.00 95.69 169 GLY A CA 1
ATOM 1169 C C . GLY A 1 169 ? -7.469 -8.444 3.411 1.00 95.69 169 GLY A C 1
ATOM 1170 O O . GLY A 1 169 ? -8.039 -7.800 2.525 1.00 95.69 169 GLY A O 1
ATOM 1171 N N . ALA A 1 170 ? -6.611 -7.892 4.260 1.00 98.12 170 ALA A N 1
ATOM 1172 C CA . ALA A 1 170 ? -6.127 -6.527 4.132 1.00 98.12 170 ALA A CA 1
ATOM 1173 C C . ALA A 1 170 ? -4.628 -6.471 4.417 1.00 98.12 170 ALA A C 1
ATOM 1175 O O . ALA A 1 170 ? -4.158 -7.109 5.351 1.00 98.12 170 ALA A O 1
ATOM 1176 N N . ARG A 1 171 ? -3.885 -5.681 3.650 1.00 98.00 171 ARG A N 1
ATOM 1177 C CA . ARG A 1 171 ? -2.458 -5.439 3.859 1.00 98.00 171 ARG A CA 1
ATOM 1178 C C . ARG A 1 171 ? -2.264 -4.142 4.621 1.00 98.00 171 ARG A C 1
ATOM 1180 O O . ARG A 1 171 ? -2.803 -3.109 4.221 1.00 98.00 171 ARG A O 1
ATOM 1187 N N . ILE A 1 172 ? -1.512 -4.202 5.712 1.00 98.12 172 ILE A N 1
ATOM 1188 C CA . ILE A 1 172 ? -1.112 -3.055 6.525 1.00 98.12 172 ILE A CA 1
ATOM 1189 C C . ILE A 1 172 ? 0.151 -2.456 5.913 1.00 98.12 172 ILE A C 1
ATOM 1191 O O . ILE A 1 172 ? 1.130 -3.165 5.688 1.00 98.12 172 ILE A O 1
ATOM 1195 N N . TRP A 1 173 ? 0.131 -1.147 5.693 1.00 97.62 173 TRP A N 1
ATOM 1196 C CA . TRP A 1 173 ? 1.270 -0.359 5.233 1.00 97.62 173 TRP A CA 1
ATOM 1197 C C . TRP A 1 173 ? 1.705 0.606 6.327 1.00 97.62 173 TRP A C 1
ATOM 1199 O O . TRP A 1 173 ? 0.844 1.181 7.003 1.00 97.62 173 TRP A O 1
ATOM 1209 N N . HIS A 1 174 ? 3.010 0.815 6.496 1.00 95.31 174 HIS A N 1
ATOM 1210 C CA . HIS A 1 174 ? 3.496 1.822 7.436 1.00 95.31 174 HIS A CA 1
ATOM 1211 C C . HIS A 1 174 ? 3.291 3.249 6.905 1.00 95.31 174 HIS A C 1
ATOM 1213 O O . HIS A 1 174 ? 3.079 3.474 5.714 1.00 95.31 174 HIS A O 1
ATOM 1219 N N . GLY A 1 175 ? 3.294 4.223 7.812 1.00 94.19 175 GLY A N 1
ATOM 1220 C CA . GLY A 1 175 ? 3.013 5.633 7.523 1.00 94.19 175 GLY A CA 1
ATOM 1221 C C . GLY A 1 175 ? 4.238 6.492 7.211 1.00 94.19 175 GLY A C 1
ATOM 1222 O O . GLY A 1 175 ? 4.213 7.686 7.484 1.00 94.19 175 GLY A O 1
ATOM 1223 N N . ASP A 1 176 ? 5.317 5.906 6.697 1.00 93.19 176 ASP A N 1
ATOM 1224 C CA . ASP A 1 176 ? 6.499 6.688 6.305 1.00 93.19 176 ASP A CA 1
ATOM 1225 C C . ASP A 1 176 ? 6.272 7.368 4.938 1.00 93.19 176 ASP A C 1
ATOM 1227 O O . ASP A 1 176 ? 5.314 7.051 4.230 1.00 93.19 176 ASP A O 1
ATOM 1231 N N . ILE A 1 177 ? 7.163 8.284 4.551 1.00 89.94 177 ILE A N 1
ATOM 1232 C CA . ILE A 1 177 ? 7.148 9.004 3.268 1.00 89.94 177 ILE A CA 1
ATOM 1233 C C . ILE A 1 177 ? 7.061 8.054 2.073 1.00 89.94 177 ILE A C 1
ATOM 1235 O O . ILE A 1 177 ? 6.365 8.354 1.100 1.00 89.94 177 ILE A O 1
ATOM 1239 N N . VAL A 1 178 ? 7.784 6.935 2.139 1.00 90.56 178 VAL A N 1
ATOM 1240 C CA . VAL A 1 178 ? 7.687 5.830 1.185 1.00 90.56 178 VAL A CA 1
ATOM 1241 C C . VAL A 1 178 ? 7.046 4.662 1.930 1.00 90.56 178 VAL A C 1
ATOM 1243 O O . VAL A 1 178 ? 7.754 3.919 2.606 1.00 90.56 178 VAL A O 1
ATOM 1246 N N . PRO A 1 179 ? 5.715 4.497 1.860 1.00 91.56 179 PRO A N 1
ATOM 1247 C CA . PRO A 1 179 ? 5.048 3.394 2.531 1.00 91.56 179 PRO A CA 1
ATOM 1248 C C . PRO A 1 179 ? 5.519 2.048 1.982 1.00 91.56 179 PRO A C 1
ATOM 1250 O O . PRO A 1 179 ? 5.493 1.834 0.769 1.00 91.56 179 PRO A O 1
ATOM 1253 N N . ALA A 1 180 ? 5.826 1.114 2.873 1.00 93.62 180 ALA A N 1
ATOM 1254 C CA . ALA A 1 180 ? 6.011 -0.299 2.575 1.00 93.62 180 ALA A CA 1
ATOM 1255 C C . ALA A 1 180 ? 5.010 -1.146 3.385 1.00 93.62 180 ALA A C 1
ATOM 1257 O O . ALA A 1 180 ? 4.471 -0.698 4.410 1.00 93.62 180 ALA A O 1
ATOM 1258 N N . PRO A 1 181 ? 4.682 -2.356 2.910 1.00 96.00 181 PRO A N 1
ATOM 1259 C CA . PRO A 1 181 ? 3.792 -3.248 3.631 1.00 96.00 181 PRO A CA 1
ATOM 1260 C C . PRO A 1 181 ? 4.518 -3.898 4.814 1.00 96.00 181 PRO A C 1
ATOM 1262 O O . PRO A 1 181 ? 5.669 -4.298 4.692 1.00 96.00 181 PRO A O 1
ATOM 1265 N N . ILE A 1 182 ? 3.831 -4.054 5.946 1.00 95.75 182 ILE A N 1
ATOM 1266 C CA . ILE A 1 182 ? 4.435 -4.572 7.191 1.00 95.75 182 ILE A CA 1
ATOM 1267 C C . ILE A 1 182 ? 3.778 -5.848 7.713 1.00 95.75 182 ILE A C 1
ATOM 1269 O O . ILE A 1 182 ? 4.416 -6.640 8.405 1.00 95.75 182 ILE A O 1
ATOM 1273 N N . ALA A 1 183 ? 2.502 -6.065 7.395 1.00 97.38 183 ALA A N 1
ATOM 1274 C CA . ALA A 1 183 ? 1.750 -7.233 7.834 1.00 97.38 183 ALA A CA 1
ATOM 1275 C C . ALA A 1 183 ? 0.464 -7.402 7.022 1.00 97.38 183 ALA A C 1
ATOM 1277 O O . ALA A 1 183 ? -0.018 -6.450 6.409 1.00 97.38 183 ALA A O 1
ATOM 1278 N N . ASP A 1 184 ? -0.126 -8.593 7.086 1.00 98.00 184 ASP A N 1
ATOM 1279 C CA . ASP A 1 184 ? -1.445 -8.871 6.519 1.00 98.00 184 ASP A CA 1
ATOM 1280 C C . ASP A 1 184 ? -2.442 -9.203 7.637 1.00 98.00 184 ASP A C 1
ATOM 1282 O O . ASP A 1 184 ? -2.148 -9.973 8.551 1.00 98.00 184 ASP A O 1
ATOM 1286 N N . ILE A 1 185 ? -3.645 -8.642 7.555 1.00 98.31 185 ILE A N 1
ATOM 1287 C CA . ILE A 1 185 ? -4.804 -9.021 8.360 1.00 98.31 185 ILE A CA 1
ATOM 1288 C C . ILE A 1 185 ? -5.596 -10.058 7.573 1.00 98.31 185 ILE A C 1
ATOM 1290 O O . ILE A 1 185 ? -6.043 -9.807 6.451 1.00 98.31 185 ILE A O 1
ATOM 1294 N N . ARG A 1 186 ? -5.812 -11.217 8.189 1.00 96.62 186 ARG A N 1
ATOM 1295 C CA . ARG A 1 186 ? -6.583 -12.329 7.620 1.00 96.62 186 ARG A CA 1
ATOM 1296 C C . ARG A 1 186 ? -7.561 -12.882 8.644 1.00 96.62 186 ARG A C 1
ATOM 1298 O O . ARG A 1 186 ? -7.396 -12.692 9.848 1.00 96.62 186 ARG A O 1
ATOM 1305 N N . ARG A 1 187 ? -8.561 -13.617 8.168 1.00 94.88 187 ARG A N 1
ATOM 1306 C CA . ARG A 1 187 ? -9.455 -14.376 9.046 1.00 94.88 187 ARG A CA 1
ATOM 1307 C C . ARG A 1 187 ? -8.739 -15.519 9.757 1.00 94.88 187 ARG A C 1
ATOM 1309 O O . ARG A 1 187 ? -7.922 -16.226 9.166 1.00 94.88 187 ARG A O 1
ATOM 1316 N N . SER A 1 188 ? -9.127 -15.731 11.007 1.00 91.44 188 SER A N 1
ATOM 1317 C CA . SER A 1 188 ? -8.903 -16.955 11.773 1.00 91.44 188 SER A CA 1
ATOM 1318 C C . SER A 1 188 ? -10.244 -17.675 11.993 1.00 91.44 188 SER A C 1
ATOM 1320 O O . SER A 1 188 ? -11.279 -17.250 11.476 1.00 91.44 188 SER A O 1
ATOM 1322 N N . ALA A 1 189 ? -10.245 -18.786 12.735 1.00 87.00 189 ALA A N 1
ATOM 1323 C CA . ALA A 1 189 ? -11.490 -19.465 13.100 1.00 87.00 189 ALA A CA 1
ATOM 1324 C C . ALA A 1 189 ? -12.300 -18.693 14.162 1.00 87.00 189 ALA A C 1
ATOM 1326 O O . ALA A 1 189 ? -13.501 -18.913 14.277 1.00 87.00 189 ALA A O 1
ATOM 1327 N N . GLN A 1 190 ? -11.653 -17.797 14.915 1.00 85.38 190 GLN A N 1
ATOM 1328 C CA . GLN A 1 190 ? -12.240 -17.062 16.039 1.00 85.38 190 GLN A CA 1
ATOM 1329 C C . GLN A 1 190 ? -12.406 -15.557 15.764 1.00 85.38 190 GLN A C 1
ATOM 1331 O O . GLN A 1 190 ? -13.063 -14.874 16.540 1.00 85.38 190 GLN A O 1
ATOM 1336 N N . GLY A 1 191 ? -11.830 -15.034 14.679 1.00 92.75 191 GLY A N 1
ATOM 1337 C CA . GLY A 1 191 ? -11.912 -13.620 14.314 1.00 92.75 191 GLY A CA 1
ATOM 1338 C C . GLY A 1 191 ? -10.846 -13.240 13.290 1.00 92.75 191 GLY A C 1
ATOM 1339 O O . GLY A 1 191 ? -10.844 -13.762 12.171 1.00 92.75 191 GLY A O 1
ATOM 1340 N N . LEU A 1 192 ? -9.934 -12.340 13.660 1.00 97.19 192 LEU A N 1
ATOM 1341 C CA . LEU A 1 192 ? -8.852 -11.854 12.802 1.00 97.19 192 LEU A CA 1
ATOM 1342 C C . LEU A 1 192 ? -7.474 -12.117 13.411 1.00 97.19 192 LEU A C 1
ATOM 1344 O O . LEU A 1 192 ? -7.281 -12.116 14.627 1.00 97.19 192 LEU A O 1
ATOM 1348 N N . VAL A 1 193 ? -6.493 -12.302 12.536 1.00 97.38 193 VAL A N 1
ATOM 1349 C CA . VAL A 1 193 ? -5.082 -12.405 12.900 1.00 97.38 193 VAL A CA 1
ATOM 1350 C C . VAL A 1 193 ? -4.256 -11.438 12.060 1.00 97.38 193 VAL A C 1
ATOM 1352 O O . VAL A 1 193 ? -4.416 -11.382 10.838 1.00 97.38 193 VAL A O 1
ATOM 1355 N N . ILE A 1 194 ? -3.375 -10.683 12.719 1.00 98.00 194 ILE A N 1
ATOM 1356 C CA . ILE A 1 194 ? -2.273 -9.962 12.073 1.00 98.00 194 ILE A CA 1
ATOM 1357 C C . ILE A 1 194 ? -1.133 -10.958 11.900 1.00 98.00 194 ILE A C 1
ATOM 1359 O O . ILE A 1 194 ? -0.569 -11.447 12.878 1.00 98.00 194 ILE A O 1
ATOM 1363 N N . GLY A 1 195 ? -0.818 -11.283 10.654 1.00 96.88 195 GLY A N 1
ATOM 1364 C CA . GLY A 1 195 ? 0.232 -12.220 10.285 1.00 96.88 195 GLY A CA 1
ATOM 1365 C C . GLY A 1 195 ? 1.349 -11.562 9.488 1.00 96.88 195 GLY A C 1
ATOM 1366 O O . GLY A 1 195 ? 1.276 -10.398 9.090 1.00 96.88 195 GLY A O 1
ATOM 1367 N N . LYS A 1 196 ? 2.387 -12.354 9.214 1.00 96.50 196 LYS A N 1
ATOM 1368 C CA . LYS A 1 196 ? 3.437 -11.979 8.258 1.00 96.50 196 LYS A CA 1
ATOM 1369 C C . LYS A 1 196 ? 2.835 -11.715 6.882 1.00 96.50 196 LYS A C 1
ATOM 1371 O O . LYS A 1 196 ? 1.816 -12.313 6.534 1.00 96.50 196 LYS A O 1
ATOM 1376 N N . LEU A 1 197 ? 3.521 -10.886 6.096 1.00 95.81 197 LEU A N 1
ATOM 1377 C CA . LEU A 1 197 ? 3.204 -10.710 4.684 1.00 95.81 197 LEU A CA 1
ATOM 1378 C C . LEU A 1 197 ? 3.122 -12.072 3.994 1.00 95.81 197 LEU A C 1
ATOM 1380 O O . LEU A 1 197 ? 4.034 -12.898 4.108 1.00 95.81 197 LEU A O 1
ATOM 1384 N N . ALA A 1 198 ? 2.030 -12.302 3.275 1.00 95.38 198 ALA A N 1
ATOM 1385 C CA . ALA A 1 198 ? 1.907 -13.446 2.397 1.00 95.38 198 ALA A CA 1
ATOM 1386 C C . ALA A 1 198 ? 3.048 -13.418 1.372 1.00 95.38 198 ALA A C 1
ATOM 1388 O O . ALA A 1 198 ? 3.406 -12.360 0.851 1.00 95.38 198 ALA A O 1
ATOM 1389 N N . ALA A 1 199 ? 3.610 -14.588 1.064 1.00 95.12 199 ALA A N 1
ATOM 1390 C CA . ALA A 1 199 ? 4.670 -14.708 0.062 1.00 95.12 199 ALA A CA 1
ATOM 1391 C C . ALA A 1 199 ? 4.203 -14.267 -1.335 1.00 95.12 199 ALA A C 1
ATOM 1393 O O . ALA A 1 199 ? 5.018 -13.882 -2.169 1.00 95.12 199 ALA A O 1
ATOM 1394 N N . GLU A 1 200 ? 2.894 -14.307 -1.569 1.00 95.06 200 GLU A N 1
ATOM 1395 C CA . GLU A 1 200 ? 2.264 -13.946 -2.824 1.00 95.06 200 GLU A CA 1
ATOM 1396 C C . GLU A 1 200 ? 0.852 -13.387 -2.616 1.00 95.06 200 GLU A C 1
ATOM 1398 O O . GLU A 1 200 ? 0.144 -13.766 -1.678 1.00 95.06 200 GLU A O 1
ATOM 1403 N N . GLU A 1 201 ? 0.433 -12.509 -3.522 1.00 93.94 201 GLU A N 1
ATOM 1404 C CA . GLU A 1 201 ? -0.939 -12.047 -3.667 1.00 93.94 201 GLU A CA 1
ATOM 1405 C C . GLU A 1 201 ? -1.650 -12.808 -4.781 1.00 93.94 201 GLU A C 1
ATOM 1407 O O . GLU A 1 201 ? -1.187 -12.863 -5.920 1.00 93.94 201 GLU A O 1
ATOM 1412 N N . GLN A 1 202 ? -2.829 -13.343 -4.474 1.00 92.75 202 GLN A N 1
ATOM 1413 C CA . GLN A 1 202 ? -3.699 -13.925 -5.487 1.00 92.75 202 GLN A CA 1
ATOM 1414 C C . GLN A 1 202 ? -4.551 -12.833 -6.129 1.00 92.75 202 GLN A C 1
ATOM 1416 O O . GLN A 1 202 ? -5.465 -12.298 -5.499 1.00 92.75 202 GLN A O 1
ATOM 1421 N N . THR A 1 203 ? -4.271 -12.540 -7.397 1.00 90.94 203 THR A N 1
ATOM 1422 C CA . THR A 1 203 ? -4.987 -11.531 -8.186 1.00 90.94 203 THR A CA 1
ATOM 1423 C C . THR A 1 203 ? -5.796 -12.178 -9.309 1.00 90.94 203 THR A C 1
ATOM 1425 O O . THR A 1 203 ? -5.667 -13.371 -9.597 1.00 90.94 203 THR A O 1
ATOM 1428 N N . CYS A 1 204 ? -6.605 -11.383 -10.009 1.00 87.19 204 CYS A N 1
ATOM 1429 C CA . CYS A 1 204 ? -7.317 -11.835 -11.206 1.00 87.19 204 CYS A CA 1
ATOM 1430 C C . CYS A 1 204 ? -6.379 -12.278 -12.351 1.00 87.19 204 CYS A C 1
ATOM 1432 O O . CYS A 1 204 ? -6.791 -13.064 -13.201 1.00 87.19 204 CYS A O 1
ATOM 1434 N N . GLY A 1 205 ? -5.116 -11.830 -12.358 1.00 82.69 205 GLY A N 1
ATOM 1435 C CA . GLY A 1 205 ? -4.077 -12.244 -13.310 1.00 82.69 205 GLY A CA 1
ATOM 1436 C C . GLY A 1 205 ? -3.258 -13.459 -12.887 1.00 82.69 205 GLY A C 1
ATOM 1437 O O . GLY A 1 205 ? -2.348 -13.878 -13.605 1.00 82.69 205 GLY A O 1
ATOM 1438 N N . GLY A 1 206 ? -3.572 -14.029 -11.725 1.00 88.69 206 GLY A N 1
ATOM 1439 C CA . GLY A 1 206 ? -2.778 -15.046 -11.051 1.00 88.69 206 GLY A CA 1
ATOM 1440 C C . GLY A 1 206 ? -1.932 -14.469 -9.919 1.00 88.69 206 GLY A C 1
ATOM 1441 O O . GLY A 1 206 ? -2.103 -13.323 -9.500 1.00 88.69 206 GLY A O 1
ATOM 1442 N N . SER A 1 207 ? -1.030 -15.302 -9.411 1.00 94.19 207 SER A N 1
ATOM 1443 C CA . SER A 1 207 ? -0.168 -14.957 -8.284 1.00 94.19 207 SER A CA 1
ATOM 1444 C C . SER A 1 207 ? 0.856 -13.866 -8.635 1.00 94.19 207 SER A C 1
ATOM 1446 O O . SER A 1 207 ? 1.504 -13.942 -9.686 1.00 94.19 207 SER A O 1
ATOM 1448 N N . VAL A 1 208 ? 1.007 -12.874 -7.756 1.00 95.94 208 VAL A N 1
ATOM 1449 C CA . VAL A 1 208 ? 2.102 -11.893 -7.753 1.00 95.94 208 VAL A CA 1
ATOM 1450 C C . VAL A 1 208 ? 2.942 -12.128 -6.493 1.00 95.94 208 VAL A C 1
ATOM 1452 O O . VAL A 1 208 ? 2.405 -11.992 -5.396 1.00 95.94 208 VAL A O 1
ATOM 1455 N N . PRO A 1 209 ? 4.235 -12.481 -6.592 1.00 96.06 209 PRO A N 1
ATOM 1456 C CA . PRO A 1 209 ? 5.089 -12.602 -5.414 1.00 96.06 209 PRO A CA 1
ATOM 1457 C C . PRO A 1 209 ? 5.192 -11.263 -4.671 1.00 96.06 209 PRO A C 1
ATOM 1459 O O . PRO A 1 209 ? 5.143 -10.195 -5.281 1.00 96.06 209 PRO A O 1
ATOM 1462 N N . THR A 1 210 ? 5.369 -11.298 -3.351 1.00 94.94 210 THR A N 1
ATOM 1463 C CA . THR A 1 210 ? 5.666 -10.083 -2.582 1.00 94.94 210 THR A CA 1
ATOM 1464 C C . THR A 1 210 ? 7.052 -9.584 -2.973 1.00 94.94 210 THR A C 1
ATOM 1466 O O . THR A 1 210 ? 8.060 -10.174 -2.595 1.00 94.94 210 THR A O 1
ATOM 1469 N N . ILE A 1 211 ? 7.076 -8.508 -3.760 1.00 97.19 211 ILE A N 1
ATOM 1470 C CA . ILE A 1 211 ? 8.281 -7.905 -4.349 1.00 97.19 211 ILE A CA 1
ATOM 1471 C C . ILE A 1 211 ? 8.620 -6.529 -3.771 1.00 97.19 211 ILE A C 1
ATOM 1473 O O . ILE A 1 211 ? 9.638 -5.962 -4.153 1.00 97.19 211 ILE A O 1
ATOM 1477 N N . ASN A 1 212 ? 7.789 -5.981 -2.878 1.00 95.94 212 ASN A N 1
ATOM 1478 C CA . ASN A 1 212 ? 8.071 -4.704 -2.221 1.00 95.94 212 ASN A CA 1
ATOM 1479 C C . ASN A 1 212 ? 9.459 -4.730 -1.566 1.00 95.94 212 ASN A C 1
ATOM 1481 O O . ASN A 1 212 ? 9.903 -5.765 -1.068 1.00 95.94 212 ASN A O 1
ATOM 1485 N N . GLU A 1 213 ? 10.139 -3.588 -1.618 1.00 94.88 213 GLU A N 1
ATOM 1486 C CA . GLU A 1 213 ? 11.500 -3.355 -1.124 1.00 94.88 213 GLU A CA 1
ATOM 1487 C C . GLU A 1 213 ? 12.610 -4.143 -1.845 1.00 94.88 213 GLU A C 1
ATOM 1489 O O . GLU A 1 213 ? 13.794 -3.896 -1.605 1.00 94.88 213 GLU A O 1
ATOM 1494 N N . MET A 1 214 ? 12.277 -5.048 -2.773 1.00 96.75 214 MET A N 1
ATOM 1495 C CA . MET A 1 214 ? 13.282 -5.721 -3.596 1.00 96.75 214 MET A CA 1
ATOM 1496 C C . MET A 1 214 ? 13.838 -4.766 -4.659 1.00 96.75 214 MET A C 1
ATOM 1498 O O . MET A 1 214 ? 13.057 -4.036 -5.270 1.00 96.75 214 MET A O 1
ATOM 1502 N N . PRO A 1 215 ? 15.147 -4.826 -4.966 1.00 96.75 215 PRO A N 1
ATOM 1503 C CA . PRO A 1 215 ? 15.691 -4.192 -6.163 1.00 96.75 215 PRO A CA 1
ATOM 1504 C C . PRO A 1 215 ? 14.975 -4.699 -7.420 1.00 96.75 215 PRO A C 1
ATOM 1506 O O . PRO A 1 215 ? 14.640 -5.892 -7.506 1.00 96.75 215 PRO A O 1
ATOM 1509 N N . ILE A 1 216 ? 14.733 -3.822 -8.394 1.00 97.25 216 ILE A N 1
ATOM 1510 C CA . ILE A 1 216 ? 13.934 -4.140 -9.582 1.00 97.25 216 ILE A CA 1
ATOM 1511 C C . ILE A 1 216 ? 14.501 -5.316 -10.374 1.00 97.25 216 ILE A C 1
ATOM 1513 O O . ILE A 1 216 ? 13.736 -6.161 -10.840 1.00 97.25 216 ILE A O 1
ATOM 1517 N N . THR A 1 217 ? 15.825 -5.471 -10.449 1.00 95.88 217 THR A N 1
ATOM 1518 C CA . THR A 1 217 ? 16.430 -6.615 -11.152 1.00 95.88 217 THR A CA 1
ATOM 1519 C C . THR A 1 217 ? 16.108 -7.958 -10.487 1.00 95.88 217 THR A C 1
ATOM 1521 O O . THR A 1 217 ? 15.995 -8.984 -11.169 1.00 95.88 217 THR A O 1
ATOM 1524 N N . ARG A 1 218 ? 15.932 -7.979 -9.158 1.00 97.12 218 ARG A N 1
ATOM 1525 C CA . ARG A 1 218 ? 15.494 -9.163 -8.408 1.00 97.12 218 ARG A CA 1
ATOM 1526 C C . ARG A 1 218 ? 13.992 -9.371 -8.551 1.00 97.12 218 ARG A C 1
ATOM 1528 O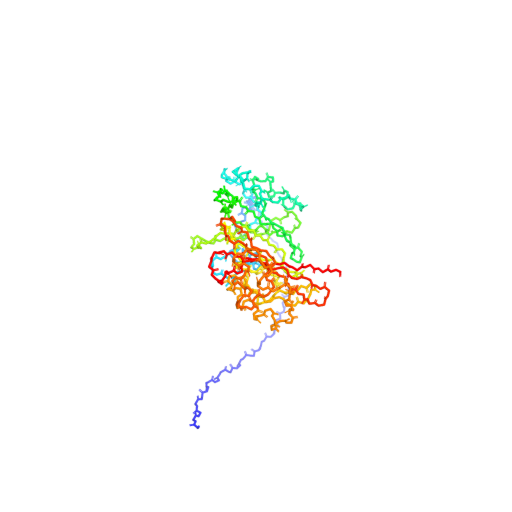 O . ARG A 1 218 ? 13.588 -10.483 -8.881 1.00 97.12 218 ARG A O 1
ATOM 1535 N N . ALA A 1 219 ? 13.192 -8.323 -8.358 1.00 97.88 219 ALA A N 1
ATOM 1536 C CA . ALA A 1 219 ? 11.739 -8.385 -8.520 1.00 97.88 219 ALA A CA 1
ATOM 1537 C C . ALA A 1 219 ? 11.356 -8.920 -9.908 1.00 97.88 219 ALA A C 1
ATOM 1539 O O . ALA A 1 219 ? 10.543 -9.834 -10.021 1.00 97.88 219 ALA A O 1
ATOM 1540 N N . ARG A 1 220 ? 12.036 -8.446 -10.958 1.00 97.88 220 ARG A N 1
ATOM 1541 C CA . ARG A 1 220 ? 11.902 -8.932 -12.334 1.00 97.88 220 ARG A CA 1
ATOM 1542 C C . ARG A 1 220 ? 12.073 -10.445 -12.453 1.00 97.88 220 ARG A C 1
ATOM 1544 O O . ARG A 1 220 ? 11.279 -11.103 -13.121 1.00 97.88 220 ARG A O 1
ATOM 1551 N N . LYS A 1 221 ? 13.101 -11.017 -11.817 1.00 97.62 221 LYS A N 1
ATOM 1552 C CA . LYS A 1 221 ? 13.352 -12.469 -11.854 1.00 97.62 221 LYS A CA 1
ATOM 1553 C C . LYS A 1 221 ? 12.212 -13.248 -11.203 1.00 97.62 221 LYS A C 1
ATOM 1555 O O . LYS A 1 221 ? 11.769 -14.239 -11.776 1.00 97.62 221 LYS A O 1
ATOM 1560 N N . GLU A 1 222 ? 11.723 -12.782 -10.055 1.00 97.94 222 GLU A N 1
ATOM 1561 C CA . GLU A 1 222 ? 10.593 -13.401 -9.347 1.00 97.94 222 GLU A CA 1
ATOM 1562 C C . GLU A 1 222 ? 9.299 -13.315 -10.171 1.00 97.94 222 GLU A C 1
ATOM 1564 O O . GLU A 1 222 ? 8.566 -14.295 -10.296 1.00 97.94 222 GLU A O 1
ATOM 1569 N N . LEU A 1 223 ? 9.040 -12.170 -10.808 1.00 97.81 223 LEU A N 1
ATOM 1570 C CA . LEU A 1 223 ? 7.879 -11.974 -11.679 1.00 97.81 223 LEU A CA 1
ATOM 1571 C C . LEU A 1 223 ? 7.916 -12.897 -12.900 1.00 97.81 223 LEU A C 1
ATOM 1573 O O . LEU A 1 223 ? 6.928 -13.581 -13.180 1.00 97.81 223 LEU A O 1
ATOM 1577 N N . ILE A 1 224 ? 9.062 -12.981 -13.583 1.00 97.25 224 ILE A N 1
ATOM 1578 C CA . ILE A 1 224 ? 9.260 -13.894 -14.719 1.00 97.25 224 ILE A CA 1
ATOM 1579 C C . ILE A 1 224 ? 9.087 -15.351 -14.277 1.00 97.25 224 ILE A C 1
ATOM 1581 O O . ILE A 1 224 ? 8.396 -16.114 -14.954 1.00 97.25 224 ILE A O 1
ATOM 1585 N N . ALA A 1 225 ? 9.645 -15.739 -13.126 1.00 96.81 225 ALA A N 1
ATOM 1586 C CA . ALA A 1 225 ? 9.449 -17.074 -12.556 1.00 96.81 225 ALA A CA 1
ATOM 1587 C C . ALA A 1 225 ? 7.970 -17.352 -12.222 1.00 96.81 225 ALA A C 1
ATOM 1589 O O . ALA A 1 225 ? 7.488 -18.467 -12.423 1.00 96.81 225 ALA A O 1
ATOM 1590 N N . GLY A 1 226 ? 7.225 -16.327 -11.799 1.00 94.94 226 GLY A N 1
ATOM 1591 C CA . GLY A 1 226 ? 5.773 -16.350 -11.604 1.00 94.94 226 GLY A CA 1
ATOM 1592 C C . GLY A 1 226 ? 4.948 -16.330 -12.901 1.00 94.94 226 GLY A C 1
ATOM 1593 O O . GLY A 1 226 ? 3.713 -16.345 -12.848 1.00 94.94 226 GLY A O 1
ATOM 1594 N N . GLY A 1 227 ? 5.590 -16.307 -14.072 1.00 96.00 227 GLY A N 1
ATOM 1595 C CA . GLY A 1 227 ? 4.945 -16.320 -15.387 1.00 96.00 227 GLY A CA 1
ATOM 1596 C C . GLY A 1 227 ? 4.440 -14.958 -15.867 1.00 96.00 227 GLY A C 1
ATOM 1597 O O . GLY A 1 227 ? 3.632 -14.908 -16.795 1.00 96.00 227 GLY A O 1
ATOM 1598 N N . TRP A 1 228 ? 4.876 -13.863 -15.243 1.00 97.50 228 TRP A N 1
ATOM 1599 C CA . TRP A 1 228 ? 4.641 -12.512 -15.743 1.00 97.50 228 TRP A CA 1
ATOM 1600 C C . TRP A 1 228 ? 5.651 -12.190 -16.842 1.00 97.50 228 TRP A C 1
ATOM 1602 O O . TRP A 1 228 ? 6.860 -12.304 -16.658 1.00 97.50 228 TRP A O 1
ATOM 1612 N N . SER A 1 229 ? 5.146 -11.802 -18.008 1.00 97.25 229 SER A N 1
ATOM 1613 C CA . SER A 1 229 ? 5.965 -11.441 -19.163 1.00 97.25 229 SER A CA 1
ATOM 1614 C C . SER A 1 229 ? 6.250 -9.939 -19.142 1.00 97.25 229 SER A C 1
ATOM 1616 O O . SER A 1 229 ? 5.286 -9.170 -19.118 1.00 97.25 229 SER A O 1
ATOM 1618 N N . PRO A 1 230 ? 7.522 -9.507 -19.169 1.00 97.44 230 PRO A N 1
ATOM 1619 C CA . PRO A 1 230 ? 7.868 -8.096 -19.300 1.00 97.44 230 PRO A CA 1
ATOM 1620 C C . PRO A 1 230 ? 7.297 -7.520 -20.603 1.00 97.44 230 PRO A C 1
ATOM 1622 O O . PRO A 1 230 ? 7.383 -8.160 -21.657 1.00 97.44 230 PRO A O 1
ATOM 1625 N N . VAL A 1 231 ? 6.704 -6.330 -20.547 1.00 96.88 231 VAL A N 1
ATOM 1626 C CA . VAL A 1 231 ? 6.284 -5.589 -21.744 1.00 96.88 231 VAL A CA 1
ATOM 1627 C C . VAL A 1 231 ? 7.496 -4.834 -22.266 1.00 96.88 231 VAL A C 1
ATOM 1629 O O . VAL A 1 231 ? 8.170 -4.171 -21.503 1.00 96.88 231 VAL A O 1
ATOM 1632 N N . ASN A 1 232 ? 7.828 -4.947 -23.548 1.00 93.62 232 ASN A N 1
ATOM 1633 C CA . ASN A 1 232 ? 8.980 -4.234 -24.098 1.00 93.62 232 ASN A CA 1
ATOM 1634 C C . ASN A 1 232 ? 8.561 -2.823 -24.551 1.00 93.62 232 ASN A C 1
ATOM 1636 O O . ASN A 1 232 ? 7.670 -2.709 -25.393 1.00 93.62 232 ASN A O 1
ATOM 1640 N N . HIS A 1 233 ? 9.218 -1.783 -24.027 1.00 91.25 233 HIS A N 1
ATOM 1641 C CA . HIS A 1 233 ? 8.971 -0.375 -24.380 1.00 91.25 233 HIS A CA 1
ATOM 1642 C C . HIS A 1 233 ? 10.059 0.219 -25.303 1.00 91.25 233 HIS A C 1
ATOM 1644 O O . HIS A 1 233 ? 10.301 1.421 -25.297 1.00 91.25 233 HIS A O 1
ATOM 1650 N N . GLY A 1 234 ? 10.715 -0.612 -26.119 1.00 83.00 234 GLY A N 1
ATOM 1651 C CA . GLY A 1 234 ? 11.689 -0.185 -27.131 1.00 83.00 234 GLY A CA 1
ATOM 1652 C C . GLY A 1 234 ? 13.131 -0.545 -26.785 1.00 83.00 234 GLY A C 1
ATOM 1653 O O . GLY A 1 234 ? 13.413 -1.227 -25.795 1.00 83.00 234 GLY A O 1
ATOM 1654 N N . THR A 1 235 ? 14.062 -0.119 -27.635 1.00 81.75 235 THR A N 1
ATOM 1655 C CA . THR A 1 235 ? 15.497 -0.334 -27.405 1.00 81.75 235 THR A CA 1
ATOM 1656 C C . THR A 1 235 ? 16.066 0.741 -26.471 1.00 81.75 235 THR A C 1
ATOM 1658 O O . THR A 1 235 ? 15.451 1.798 -26.325 1.00 81.75 235 THR A O 1
ATOM 1661 N N . PRO A 1 236 ? 17.222 0.508 -25.813 1.00 79.75 236 PRO A N 1
ATOM 1662 C CA . PRO A 1 236 ? 17.861 1.540 -24.995 1.00 79.75 236 PRO A CA 1
ATOM 1663 C C . PRO A 1 236 ? 18.081 2.855 -25.757 1.00 79.75 236 PRO A C 1
ATOM 1665 O O . PRO A 1 236 ? 17.819 3.914 -25.204 1.00 79.75 236 PRO A O 1
ATOM 1668 N N . ASP A 1 237 ? 18.472 2.788 -27.033 1.00 81.62 237 ASP A N 1
ATOM 1669 C CA . ASP A 1 237 ? 18.756 3.968 -27.864 1.00 81.62 237 ASP A CA 1
ATOM 1670 C C . ASP A 1 237 ? 17.503 4.806 -28.184 1.00 81.62 237 ASP A C 1
ATOM 1672 O O . ASP A 1 237 ? 17.620 5.973 -28.557 1.00 81.62 237 ASP A O 1
ATOM 1676 N N . ASP A 1 238 ? 16.303 4.238 -28.015 1.00 81.94 238 ASP A N 1
ATOM 1677 C CA . ASP A 1 238 ? 15.033 4.945 -28.218 1.00 81.94 238 ASP A CA 1
ATOM 1678 C C . ASP A 1 238 ? 14.625 5.790 -26.995 1.00 81.94 238 ASP A C 1
ATOM 1680 O O . ASP A 1 238 ? 13.698 6.601 -27.076 1.00 81.94 238 ASP A O 1
ATOM 1684 N N . ARG A 1 239 ? 15.279 5.596 -25.842 1.00 83.00 239 ARG A N 1
ATOM 1685 C CA . ARG A 1 239 ? 14.923 6.259 -24.580 1.00 83.00 239 ARG A CA 1
ATOM 1686 C C . ARG A 1 239 ? 15.575 7.630 -24.499 1.00 83.00 239 ARG A C 1
ATOM 1688 O O . ARG A 1 239 ? 16.757 7.775 -24.783 1.00 83.00 239 ARG A O 1
ATOM 1695 N N . ILE A 1 240 ? 14.828 8.639 -24.061 1.00 84.69 240 ILE A N 1
ATOM 1696 C CA . ILE A 1 240 ? 15.368 9.995 -23.854 1.00 84.69 240 ILE A CA 1
ATOM 1697 C C . ILE A 1 240 ? 15.916 10.151 -22.430 1.00 84.69 240 ILE A C 1
ATOM 1699 O O . ILE A 1 240 ? 16.906 10.850 -22.230 1.00 84.69 240 ILE A O 1
ATOM 1703 N N . ASP A 1 241 ? 15.286 9.504 -21.451 1.00 90.00 241 ASP A N 1
ATOM 1704 C CA . ASP A 1 241 ? 15.707 9.561 -20.055 1.00 90.00 241 ASP A CA 1
ATOM 1705 C C . ASP A 1 241 ? 16.907 8.633 -19.798 1.00 90.00 241 ASP A C 1
ATOM 1707 O O . ASP A 1 241 ? 16.885 7.446 -20.130 1.00 90.00 241 ASP A O 1
ATOM 1711 N N . GLU A 1 242 ? 17.969 9.174 -19.196 1.00 90.06 242 GLU A N 1
ATOM 1712 C CA . GLU A 1 242 ? 19.223 8.447 -18.954 1.00 90.06 242 GLU A CA 1
ATOM 1713 C C . GLU A 1 242 ? 19.041 7.246 -18.014 1.00 90.06 242 GLU A C 1
ATOM 1715 O O . GLU A 1 242 ? 19.756 6.248 -18.132 1.00 90.06 242 GLU A O 1
ATOM 1720 N N . ARG A 1 243 ? 18.071 7.294 -17.094 1.00 91.19 243 ARG A N 1
ATOM 1721 C CA . ARG A 1 243 ? 17.802 6.175 -16.184 1.00 91.19 243 ARG A CA 1
ATOM 1722 C C . ARG A 1 243 ? 17.033 5.073 -16.882 1.00 91.19 243 ARG A C 1
ATOM 1724 O O . ARG A 1 243 ? 17.343 3.901 -16.675 1.00 91.19 243 ARG A O 1
ATOM 1731 N N . GLU A 1 244 ? 16.067 5.429 -17.724 1.00 93.31 244 GLU A N 1
ATOM 1732 C CA . GLU A 1 244 ? 15.395 4.460 -18.593 1.00 93.31 244 GLU A CA 1
ATOM 1733 C C . GLU A 1 244 ? 16.408 3.755 -19.505 1.00 93.31 244 GLU A C 1
ATOM 1735 O O . GLU A 1 244 ? 16.380 2.527 -19.616 1.00 93.31 244 GLU A O 1
ATOM 1740 N N . GLN A 1 245 ? 17.350 4.505 -20.096 1.00 91.75 245 GLN A N 1
ATOM 1741 C CA . GLN A 1 245 ? 18.459 3.941 -20.877 1.00 91.75 245 GLN A CA 1
ATOM 1742 C C . GLN A 1 245 ? 19.300 2.967 -20.043 1.00 91.75 245 GLN A C 1
ATOM 1744 O O . GLN A 1 245 ? 19.527 1.833 -20.471 1.00 91.75 245 GLN A O 1
ATOM 1749 N N . ALA A 1 246 ? 19.745 3.381 -18.852 1.00 91.19 246 ALA A N 1
ATOM 1750 C CA . ALA A 1 246 ? 20.584 2.563 -17.978 1.00 91.19 246 ALA A CA 1
ATOM 1751 C C . ALA A 1 246 ? 19.886 1.256 -17.561 1.00 91.19 246 ALA A C 1
ATOM 1753 O O . ALA A 1 246 ? 20.468 0.175 -17.662 1.00 91.19 246 ALA A O 1
ATOM 1754 N N . LEU A 1 247 ? 18.609 1.320 -17.175 1.00 92.81 247 LEU A N 1
ATOM 1755 C CA . LEU A 1 247 ? 17.806 0.140 -16.841 1.00 92.81 247 LEU A CA 1
ATOM 1756 C C . LEU A 1 247 ? 17.650 -0.799 -18.045 1.00 92.81 247 LEU A C 1
ATOM 1758 O O . LEU A 1 247 ? 17.824 -2.016 -17.920 1.00 92.81 247 LEU A O 1
ATOM 1762 N N . ALA A 1 248 ? 17.393 -0.248 -19.232 1.00 90.62 248 ALA A N 1
ATOM 1763 C CA . ALA A 1 248 ? 17.286 -1.037 -20.454 1.00 90.62 248 ALA A CA 1
ATOM 1764 C C . ALA A 1 248 ? 18.621 -1.717 -20.824 1.00 90.62 248 ALA A C 1
ATOM 1766 O O . ALA A 1 248 ? 18.616 -2.875 -21.249 1.00 90.62 248 ALA A O 1
ATOM 1767 N N . GLN A 1 249 ? 19.767 -1.061 -20.597 1.00 88.94 249 GLN A N 1
ATOM 1768 C CA . GLN A 1 249 ? 21.105 -1.651 -20.775 1.00 88.94 249 GLN A CA 1
ATOM 1769 C C . GLN A 1 249 ? 21.380 -2.806 -19.798 1.00 88.94 249 GLN A C 1
ATOM 1771 O O . GLN A 1 249 ? 22.082 -3.755 -20.149 1.00 88.94 249 GLN A O 1
ATOM 1776 N N . LEU A 1 250 ? 20.768 -2.787 -18.610 1.00 88.56 250 LEU A N 1
ATOM 1777 C CA . LEU A 1 250 ? 20.769 -3.906 -17.656 1.00 88.56 250 LEU A CA 1
ATOM 1778 C C . LEU A 1 250 ? 19.777 -5.025 -18.031 1.00 88.56 250 LEU A C 1
ATOM 1780 O O . LEU A 1 250 ? 19.628 -6.011 -17.304 1.00 88.56 250 LEU A O 1
ATOM 1784 N N . GLY A 1 251 ? 19.096 -4.902 -19.173 1.00 89.19 251 GLY A N 1
ATOM 1785 C CA . GLY A 1 251 ? 18.120 -5.868 -19.669 1.00 89.19 251 GLY A CA 1
ATOM 1786 C C . GLY A 1 251 ? 16.721 -5.713 -19.068 1.00 89.19 251 GLY A C 1
ATOM 1787 O O . GLY A 1 251 ? 15.889 -6.596 -19.281 1.00 89.19 251 GLY A O 1
ATOM 1788 N N . VAL A 1 252 ? 16.449 -4.624 -18.341 1.00 93.19 252 VAL A N 1
ATOM 1789 C CA . VAL A 1 252 ? 15.124 -4.258 -17.808 1.00 93.19 252 VAL A CA 1
ATOM 1790 C C . VAL A 1 252 ? 14.383 -3.445 -18.873 1.00 93.19 252 VAL A C 1
ATOM 1792 O O . VAL A 1 252 ? 14.230 -2.232 -18.786 1.00 93.19 252 VAL A O 1
ATOM 1795 N N . THR A 1 253 ? 13.969 -4.117 -19.946 1.00 93.31 253 THR A N 1
ATOM 1796 C CA . THR A 1 253 ? 13.306 -3.491 -21.108 1.00 93.31 253 THR A CA 1
ATOM 1797 C C . THR A 1 253 ? 11.880 -3.023 -20.821 1.00 93.31 253 THR A C 1
ATOM 1799 O O . THR A 1 253 ? 11.285 -2.308 -21.627 1.00 93.31 253 THR A O 1
ATOM 1802 N N . GLU A 1 254 ? 11.329 -3.468 -19.695 1.00 96.44 254 GLU A N 1
ATOM 1803 C CA . GLU A 1 254 ? 9.980 -3.164 -19.235 1.00 96.44 254 GLU A CA 1
ATOM 1804 C C . GLU A 1 254 ? 9.824 -1.881 -18.443 1.00 96.44 254 GLU A C 1
ATOM 1806 O O . GLU A 1 254 ? 8.711 -1.579 -18.030 1.00 96.44 254 GLU A O 1
ATOM 1811 N N . VAL A 1 255 ? 10.904 -1.121 -18.253 1.00 96.31 255 VAL A N 1
ATOM 1812 C CA . VAL A 1 255 ? 10.781 0.265 -17.803 1.00 96.31 255 VAL A CA 1
ATOM 1813 C C . VAL A 1 255 ? 9.942 1.037 -18.823 1.00 96.31 255 VAL A C 1
ATOM 1815 O O . VAL A 1 255 ? 10.228 0.999 -20.020 1.00 96.31 255 VAL A O 1
ATOM 1818 N N . ASP A 1 256 ? 8.886 1.696 -18.365 1.00 94.50 256 ASP A N 1
ATOM 1819 C CA . ASP A 1 256 ? 7.992 2.502 -19.198 1.00 94.50 256 ASP A CA 1
ATOM 1820 C C . ASP A 1 256 ? 8.376 3.979 -19.106 1.00 94.50 256 ASP A C 1
ATOM 1822 O O . ASP A 1 256 ? 8.682 4.590 -20.126 1.00 94.50 256 ASP A O 1
ATOM 1826 N N . SER A 1 257 ? 8.451 4.519 -17.885 1.00 93.38 257 SER A N 1
ATOM 1827 C CA . SER A 1 257 ? 8.855 5.906 -17.650 1.00 93.38 257 SER A CA 1
ATOM 1828 C C . SER A 1 257 ? 9.564 6.094 -16.308 1.00 93.38 257 SER A C 1
ATOM 1830 O O . SER A 1 257 ? 9.230 5.417 -15.332 1.00 93.38 257 SER A O 1
ATOM 1832 N N . CYS A 1 258 ? 10.499 7.041 -16.229 1.00 93.81 258 CYS A N 1
ATOM 1833 C CA . CYS A 1 258 ? 11.097 7.499 -14.972 1.00 93.81 258 CYS A CA 1
ATOM 1834 C C . CYS A 1 258 ? 10.781 8.979 -14.692 1.00 93.81 258 CYS A C 1
ATOM 1836 O O . CYS A 1 258 ? 10.796 9.841 -15.567 1.00 93.81 258 CYS A O 1
ATOM 1838 N N . SER A 1 259 ? 10.478 9.293 -13.433 1.00 88.00 259 SER A N 1
ATOM 1839 C CA . SER A 1 259 ? 10.219 10.649 -12.960 1.00 88.00 259 SER A CA 1
ATOM 1840 C C . SER A 1 259 ? 11.523 11.362 -12.618 1.00 88.00 259 SER A C 1
ATOM 1842 O O . SER A 1 259 ? 12.290 10.906 -11.770 1.00 88.00 259 SER A O 1
ATOM 1844 N N . GLY A 1 260 ? 11.718 12.548 -13.197 1.00 75.56 260 GLY A N 1
ATOM 1845 C CA . GLY A 1 260 ? 12.841 13.435 -12.884 1.00 75.56 260 GLY A CA 1
ATOM 1846 C C . GLY A 1 260 ? 12.701 14.240 -11.583 1.00 75.56 260 GLY A C 1
ATOM 1847 O O . GLY A 1 260 ? 13.506 15.138 -11.348 1.00 75.56 260 GLY A O 1
ATOM 1848 N N . THR A 1 261 ? 11.682 13.997 -10.746 1.00 65.69 261 THR A N 1
ATOM 1849 C CA . THR A 1 261 ? 11.457 14.797 -9.528 1.00 65.69 261 THR A CA 1
ATOM 1850 C C . THR A 1 261 ? 11.544 13.980 -8.241 1.00 65.69 261 THR A C 1
ATOM 1852 O O . THR A 1 261 ? 10.723 13.099 -7.988 1.00 65.69 261 THR A O 1
ATOM 1855 N N . GLY A 1 262 ? 12.491 14.361 -7.378 1.00 78.00 262 GLY A N 1
ATOM 1856 C CA . GLY A 1 262 ? 12.501 14.119 -5.932 1.00 78.00 262 GLY A CA 1
ATOM 1857 C C . GLY A 1 262 ? 12.835 12.700 -5.474 1.00 78.00 262 GLY A C 1
ATOM 1858 O O . GLY A 1 262 ? 13.827 12.509 -4.786 1.00 78.00 262 GLY A O 1
ATOM 1859 N N . PHE A 1 263 ? 11.974 11.734 -5.793 1.00 87.06 263 PHE A N 1
ATOM 1860 C CA . PHE A 1 263 ? 12.043 10.365 -5.262 1.00 87.06 263 PHE A CA 1
ATOM 1861 C C . PHE A 1 263 ? 12.569 9.335 -6.261 1.00 87.06 263 PHE A C 1
ATOM 1863 O O . PHE A 1 263 ? 12.791 8.187 -5.883 1.00 87.06 263 PHE A O 1
ATOM 1870 N N . GLY A 1 264 ? 12.715 9.715 -7.530 1.00 91.56 264 GLY A N 1
ATOM 1871 C CA . GLY A 1 264 ? 13.218 8.806 -8.550 1.00 91.56 264 GLY A CA 1
ATOM 1872 C C . GLY A 1 264 ? 12.283 7.654 -8.876 1.00 91.56 264 GLY A C 1
ATOM 1873 O O . GLY A 1 264 ? 12.731 6.516 -9.015 1.00 91.56 264 GLY A O 1
ATOM 1874 N N . TYR A 1 265 ? 10.977 7.923 -8.931 1.00 94.31 265 TYR A N 1
ATOM 1875 C CA . TYR A 1 265 ? 10.009 6.888 -9.266 1.00 94.31 265 TYR A CA 1
ATOM 1876 C C . TYR A 1 265 ? 10.180 6.425 -10.711 1.00 94.31 265 TYR A C 1
ATOM 1878 O O . TYR A 1 265 ? 10.276 7.264 -11.599 1.00 94.31 265 TYR A O 1
ATOM 1886 N N . CYS A 1 266 ? 10.129 5.118 -10.957 1.00 96.06 266 CYS A N 1
ATOM 1887 C CA . CYS A 1 266 ? 10.014 4.568 -12.309 1.00 96.06 266 CYS A CA 1
ATOM 1888 C C . CYS A 1 266 ? 8.835 3.592 -12.385 1.00 96.06 266 CYS A C 1
ATOM 1890 O O . CYS A 1 266 ? 8.553 2.890 -11.409 1.00 96.06 266 CYS A O 1
ATOM 1892 N N . SER A 1 267 ? 8.143 3.558 -13.525 1.00 97.00 267 SER A N 1
ATOM 1893 C CA . SER A 1 267 ? 7.079 2.603 -13.845 1.00 97.00 267 SER A CA 1
ATOM 1894 C C . SER A 1 267 ? 7.606 1.460 -14.707 1.00 97.00 267 SER A C 1
ATOM 1896 O O . SER A 1 267 ? 8.469 1.660 -15.561 1.00 97.00 267 SER A O 1
ATOM 1898 N N . PHE A 1 268 ? 7.075 0.259 -14.481 1.00 98.06 268 PHE A N 1
ATOM 1899 C CA . PHE A 1 268 ? 7.409 -0.940 -15.241 1.00 98.06 268 PHE A CA 1
ATOM 1900 C C . PHE A 1 268 ? 6.156 -1.760 -15.519 1.00 98.06 268 PHE A C 1
ATOM 1902 O O . PHE A 1 268 ? 5.346 -1.958 -14.610 1.00 98.06 268 PHE A O 1
ATOM 1909 N N . ASP A 1 269 ? 6.037 -2.303 -16.728 1.00 98.06 269 ASP A N 1
ATOM 1910 C CA . ASP A 1 269 ? 4.837 -3.022 -17.151 1.00 98.06 269 ASP A CA 1
ATOM 1911 C C . ASP A 1 269 ? 5.090 -4.504 -17.433 1.00 98.06 269 ASP A C 1
ATOM 1913 O O . ASP A 1 269 ? 6.004 -4.915 -18.150 1.00 98.06 269 ASP A O 1
ATOM 1917 N N . TYR A 1 270 ? 4.189 -5.336 -16.920 1.00 97.62 270 TYR A N 1
ATOM 1918 C CA . TYR A 1 270 ? 4.179 -6.777 -17.125 1.00 97.62 270 TYR A CA 1
ATOM 1919 C C . TYR A 1 270 ? 2.789 -7.253 -17.546 1.00 97.62 270 TYR A C 1
ATOM 1921 O O . TYR A 1 270 ? 1.763 -6.626 -17.267 1.00 97.62 270 TYR A O 1
ATOM 1929 N N . ARG A 1 271 ? 2.729 -8.410 -18.208 1.00 96.62 271 ARG A N 1
ATOM 1930 C CA . ARG A 1 271 ? 1.478 -9.039 -18.647 1.00 96.62 271 ARG A CA 1
ATOM 1931 C C . ARG A 1 271 ? 1.436 -10.523 -18.342 1.00 96.62 271 ARG A C 1
ATOM 1933 O O . ARG A 1 271 ? 2.440 -11.225 -18.440 1.00 96.62 271 ARG A O 1
ATOM 1940 N N . LYS A 1 272 ? 0.235 -11.014 -18.052 1.00 95.75 272 LYS A N 1
ATOM 1941 C CA . LYS A 1 272 ? -0.057 -12.443 -17.926 1.00 95.75 272 LYS A CA 1
ATOM 1942 C C . LYS A 1 272 ? -1.464 -12.717 -18.444 1.00 95.75 272 LYS A C 1
ATOM 1944 O O . LYS A 1 272 ? -2.463 -12.412 -17.797 1.00 95.75 272 LYS A O 1
ATOM 1949 N N . GLY A 1 273 ? -1.552 -13.245 -19.665 1.00 91.88 273 GLY A N 1
ATOM 1950 C CA . GLY A 1 273 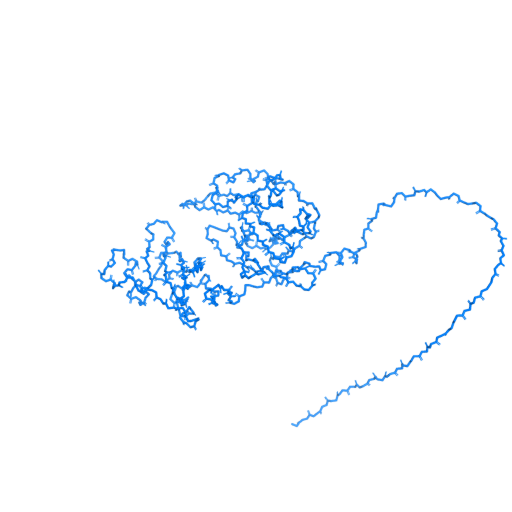? -2.828 -13.360 -20.374 1.00 91.88 273 GLY A CA 1
ATOM 1951 C C . GLY A 1 273 ? -3.480 -11.985 -20.571 1.00 91.88 273 GLY A C 1
ATOM 1952 O O . GLY A 1 273 ? -2.887 -11.107 -21.193 1.00 91.88 273 GLY A O 1
ATOM 1953 N N . LYS A 1 274 ? -4.692 -11.801 -20.033 1.00 92.06 274 LYS A N 1
ATOM 1954 C CA . LYS A 1 274 ? -5.430 -10.522 -20.070 1.00 92.06 274 LYS A CA 1
ATOM 1955 C C . LYS A 1 274 ? -5.098 -9.573 -18.915 1.00 92.06 274 LYS A C 1
ATOM 1957 O O . LYS A 1 274 ? -5.554 -8.436 -18.921 1.00 92.06 274 LYS A O 1
ATOM 1962 N N . ALA A 1 275 ? -4.329 -10.025 -17.929 1.00 96.00 275 ALA A N 1
ATOM 1963 C CA . ALA A 1 275 ? -3.948 -9.183 -16.810 1.00 96.00 275 ALA A CA 1
ATOM 1964 C C . ALA A 1 275 ? -2.712 -8.344 -17.136 1.00 96.00 275 ALA A C 1
ATOM 1966 O O . ALA A 1 275 ? -1.764 -8.820 -17.772 1.00 96.00 275 ALA A O 1
ATOM 1967 N N . LYS A 1 276 ? -2.731 -7.104 -16.653 1.00 97.12 276 LYS A N 1
ATOM 1968 C CA . LYS A 1 276 ? -1.633 -6.139 -16.679 1.00 97.12 276 LYS A CA 1
ATOM 1969 C C . LYS A 1 276 ? -1.171 -5.923 -15.245 1.00 97.12 276 LYS A C 1
ATOM 1971 O O . LYS A 1 276 ? -2.001 -5.738 -14.359 1.00 97.12 276 LYS A O 1
ATOM 1976 N N . LEU A 1 277 ? 0.132 -5.953 -15.029 1.00 97.81 277 LEU A N 1
ATOM 1977 C CA . LEU A 1 277 ? 0.764 -5.656 -13.752 1.00 97.81 277 LEU A CA 1
ATOM 1978 C C . LEU A 1 277 ? 1.660 -4.441 -13.957 1.00 97.81 277 LEU A C 1
ATOM 1980 O O . LEU A 1 277 ? 2.614 -4.516 -14.725 1.00 97.81 277 LEU A O 1
ATOM 1984 N N . GLY A 1 278 ? 1.339 -3.352 -13.267 1.00 97.69 278 GLY A N 1
ATOM 1985 C CA . GLY A 1 278 ? 2.222 -2.201 -13.141 1.00 97.69 278 GLY A CA 1
ATOM 1986 C C . GLY A 1 278 ? 3.057 -2.342 -11.875 1.00 97.69 278 GLY A C 1
ATOM 1987 O O . GLY A 1 278 ? 2.521 -2.660 -10.811 1.00 97.69 278 GLY A O 1
ATOM 1988 N N . VAL A 1 279 ? 4.358 -2.107 -11.981 1.00 98.25 279 VAL A N 1
ATOM 1989 C CA . VAL A 1 279 ? 5.300 -2.051 -10.859 1.00 98.25 279 VAL A CA 1
ATOM 1990 C C . VAL A 1 279 ? 5.873 -0.644 -10.791 1.00 98.25 279 VAL A C 1
ATOM 1992 O O . VAL A 1 279 ? 6.135 -0.016 -11.814 1.00 98.25 279 VAL A O 1
ATOM 1995 N N . THR A 1 280 ? 6.062 -0.134 -9.581 1.00 97.50 280 THR A N 1
ATOM 1996 C CA . THR A 1 280 ? 6.668 1.171 -9.332 1.00 97.50 280 THR A CA 1
ATOM 1997 C C . THR A 1 280 ? 7.874 0.995 -8.425 1.00 97.50 280 THR A C 1
ATOM 1999 O O . THR A 1 280 ? 7.774 0.343 -7.385 1.00 97.50 280 THR A O 1
ATOM 2002 N N . THR A 1 281 ? 9.008 1.579 -8.799 1.00 97.31 281 THR A N 1
ATOM 2003 C CA . THR A 1 281 ? 10.213 1.634 -7.957 1.00 97.31 281 THR A CA 1
ATOM 2004 C C . THR A 1 281 ? 10.430 3.026 -7.405 1.00 97.31 281 THR A C 1
ATOM 2006 O O . THR A 1 281 ? 9.828 3.971 -7.893 1.00 97.31 281 THR A O 1
ATOM 2009 N N . VAL A 1 282 ? 11.309 3.161 -6.420 1.00 95.06 282 VAL A N 1
ATOM 2010 C CA . VAL A 1 282 ? 11.733 4.425 -5.814 1.00 95.06 282 VAL A CA 1
ATOM 2011 C C . VAL A 1 282 ? 13.245 4.405 -5.571 1.00 95.06 282 VAL A C 1
ATOM 2013 O O . VAL A 1 282 ? 13.821 3.342 -5.330 1.00 95.06 282 VAL A O 1
ATOM 2016 N N . GLY A 1 283 ? 13.873 5.577 -5.609 1.00 92.06 283 GLY A N 1
ATOM 2017 C CA . GLY A 1 283 ? 15.314 5.769 -5.451 1.00 92.06 283 GLY A CA 1
ATOM 2018 C C . GLY A 1 283 ? 16.008 6.105 -6.769 1.00 92.06 283 GLY A C 1
ATOM 2019 O O . GLY A 1 283 ? 15.527 5.740 -7.835 1.00 92.06 283 GLY A O 1
ATOM 2020 N N . ASP A 1 284 ? 17.141 6.805 -6.689 1.00 88.00 284 ASP A N 1
ATOM 2021 C CA . ASP A 1 284 ? 17.927 7.283 -7.843 1.00 88.00 284 ASP A CA 1
ATOM 2022 C C . ASP A 1 284 ? 19.151 6.406 -8.159 1.00 88.00 284 ASP A C 1
ATOM 2024 O O . ASP A 1 284 ? 20.017 6.784 -8.945 1.00 88.00 284 ASP A O 1
ATOM 2028 N N . ASN A 1 285 ? 19.261 5.243 -7.520 1.00 89.62 285 ASN A N 1
ATOM 2029 C CA . ASN A 1 285 ? 20.337 4.292 -7.774 1.00 89.62 285 ASN A CA 1
ATOM 2030 C C . ASN A 1 285 ? 20.081 3.470 -9.052 1.00 89.62 285 ASN A C 1
ATOM 2032 O O . ASN A 1 285 ? 18.968 3.421 -9.568 1.00 89.62 285 ASN A O 1
ATOM 2036 N N . GLU A 1 286 ? 21.120 2.782 -9.535 1.00 90.00 286 GLU A N 1
ATOM 2037 C CA . GLU A 1 286 ? 21.083 1.985 -10.777 1.00 90.00 286 GLU A CA 1
ATOM 2038 C C . GLU A 1 286 ? 20.097 0.799 -10.735 1.00 90.00 286 GLU A C 1
ATOM 2040 O O . GLU A 1 286 ? 19.640 0.336 -11.776 1.00 90.00 286 GLU A O 1
ATOM 2045 N N . ASP A 1 287 ? 19.756 0.310 -9.538 1.00 92.69 287 ASP A N 1
ATOM 2046 C CA . ASP A 1 287 ? 18.821 -0.801 -9.312 1.00 92.69 287 ASP A CA 1
ATOM 2047 C C . ASP A 1 287 ? 17.811 -0.410 -8.214 1.00 92.69 287 ASP A C 1
ATOM 2049 O O . ASP A 1 287 ? 17.972 -0.798 -7.048 1.00 92.69 287 ASP A O 1
ATOM 2053 N N . PRO A 1 288 ? 16.827 0.454 -8.533 1.00 95.00 288 PRO A N 1
ATOM 2054 C CA . PRO A 1 288 ? 15.916 1.025 -7.548 1.00 95.00 288 PRO A CA 1
ATOM 2055 C C . PRO A 1 288 ? 14.979 -0.030 -6.955 1.00 95.00 288 PRO A C 1
ATOM 2057 O O . PRO A 1 288 ? 14.635 -1.026 -7.598 1.00 95.00 288 PRO A O 1
ATOM 2060 N N . SER A 1 289 ? 14.546 0.194 -5.715 1.00 96.94 289 SER A N 1
ATOM 2061 C CA . SER A 1 289 ? 13.696 -0.755 -4.990 1.00 96.94 289 SER A CA 1
ATOM 2062 C C . SER A 1 289 ? 12.227 -0.578 -5.345 1.00 96.94 289 SER A C 1
ATOM 2064 O O . SER A 1 289 ? 11.741 0.542 -5.481 1.00 96.94 289 SER A O 1
ATOM 2066 N N . VAL A 1 290 ? 11.486 -1.679 -5.445 1.00 97.56 290 VAL A N 1
ATOM 2067 C CA . VAL A 1 290 ? 10.036 -1.663 -5.672 1.00 97.56 290 VAL A CA 1
ATOM 2068 C C . VAL A 1 290 ? 9.327 -1.029 -4.476 1.00 97.56 290 VAL A C 1
ATOM 2070 O O . VAL A 1 290 ? 9.401 -1.536 -3.359 1.00 97.56 290 VAL A O 1
ATOM 2073 N N . SER A 1 291 ? 8.592 0.054 -4.710 1.00 95.62 291 SER A N 1
ATOM 2074 C CA . SER A 1 291 ? 7.748 0.702 -3.703 1.00 95.62 291 SER A CA 1
ATOM 2075 C C . SER A 1 291 ? 6.323 0.158 -3.737 1.00 95.62 291 SER A C 1
ATOM 2077 O O . SER A 1 291 ? 5.709 -0.052 -2.691 1.00 95.62 291 SER A O 1
ATOM 2079 N N . ASN A 1 292 ? 5.791 -0.123 -4.928 1.00 95.44 292 ASN A N 1
ATOM 2080 C CA . ASN A 1 292 ? 4.412 -0.564 -5.091 1.00 95.44 292 ASN A CA 1
ATOM 2081 C C . ASN A 1 292 ? 4.205 -1.413 -6.352 1.00 95.44 292 ASN A C 1
ATOM 2083 O O . ASN A 1 292 ? 5.015 -1.392 -7.277 1.00 95.44 292 ASN A O 1
ATOM 2087 N N . TYR A 1 293 ? 3.079 -2.119 -6.409 1.00 96.31 293 TYR A N 1
ATOM 2088 C CA . TYR A 1 293 ? 2.570 -2.736 -7.628 1.00 96.31 293 TYR A CA 1
ATOM 2089 C C . TYR A 1 293 ? 1.038 -2.699 -7.664 1.00 96.31 293 TYR A C 1
ATOM 2091 O O . TYR A 1 293 ? 0.380 -2.464 -6.652 1.00 96.31 293 TYR A O 1
ATOM 2099 N N . GLY A 1 294 ? 0.456 -2.938 -8.836 1.00 94.88 294 GLY A N 1
ATOM 2100 C CA . GLY A 1 294 ? -0.989 -3.051 -9.000 1.00 94.88 294 GLY A CA 1
ATOM 2101 C C . GLY A 1 294 ? -1.367 -3.890 -10.214 1.00 94.88 294 GLY A C 1
ATOM 2102 O O . GLY A 1 294 ? -0.726 -3.804 -11.260 1.00 94.88 294 GLY A O 1
ATOM 2103 N N . VAL A 1 295 ? -2.426 -4.690 -10.077 1.00 95.19 295 VAL A N 1
ATOM 2104 C CA . VAL A 1 295 ? -2.952 -5.531 -11.161 1.00 95.19 295 VAL A CA 1
ATOM 2105 C C . VAL A 1 295 ? -4.260 -4.964 -11.698 1.00 95.19 295 VAL A C 1
ATOM 2107 O O . VAL A 1 295 ? -5.170 -4.635 -10.939 1.00 95.19 295 VAL A O 1
ATOM 2110 N N . GLN A 1 296 ? -4.364 -4.897 -13.022 1.00 94.88 296 GLN A N 1
ATOM 2111 C CA . GLN A 1 296 ? -5.580 -4.567 -13.759 1.00 94.88 296 GLN A CA 1
ATOM 2112 C C . GLN A 1 296 ? -5.958 -5.745 -14.656 1.00 94.88 296 GLN A C 1
ATOM 2114 O O . GLN A 1 296 ? -5.100 -6.321 -15.328 1.00 94.88 296 GLN A O 1
ATOM 2119 N N . CYS A 1 297 ? -7.241 -6.097 -14.684 1.00 89.38 297 CYS A N 1
ATOM 2120 C CA . CYS A 1 297 ? -7.762 -7.167 -15.529 1.00 89.38 297 CYS A CA 1
ATOM 2121 C C . CYS A 1 297 ? -8.871 -6.630 -16.429 1.00 89.38 297 CYS A C 1
ATOM 2123 O O . CYS A 1 297 ? -9.745 -5.906 -15.953 1.00 89.38 297 CYS A O 1
ATOM 2125 N N . ASP A 1 298 ? -8.793 -7.003 -17.709 1.00 78.81 298 ASP A N 1
ATOM 2126 C CA . ASP A 1 298 ? -9.770 -6.680 -18.755 1.00 78.81 298 ASP A CA 1
ATOM 2127 C C . ASP A 1 298 ? -10.901 -7.729 -18.822 1.00 78.81 298 ASP A C 1
ATOM 2129 O O . ASP A 1 298 ? -10.599 -8.949 -18.735 1.00 78.81 298 ASP A O 1
#

Foldseek 3Di:
DDDDDDDDDDDDDDDDDDDDDDDDDDDDDDDDDDDDDDPDPDDPVRVCLLCVAEEEPDPQKGKDFDFDDAAADPQQVCCVLLVVQADDQDAPQSVVCVVSVWGWREWEAAPQWIKTKTARHWAADPPSFIATDPIWIFTDRRNTTGIIMWGDPPDPFTFSYWDYFAPHKIWTWTRDSQIDTAWIWHGDPRHIYTHHDDQWTQDPLGTQGPQFQPFPVVSVVSCVVRVWAWDAPDALVVDPDPLQSLCVVVVLRQFNDWDPDDWTKTWGWTDRPQKIKIWIFTDDDSGTGTRDMDIDGD

pLDDT: mean 84.7, std 20.24, range [31.17, 98.75]